Protein AF-A0AAU2PRS9-F1 (afdb_monomer)

Sequence (284 aa):
METCVAAHRDCLRNPTPGAMLSQGTPPASERPLNDVAPVSRRAKRKKAAHALVHEMLAQGHSRRVIARHLGWGLNTALRYANAARWQDTIRENRPRPSRLDPYKPYLERRFTEGCTSVTRLHSELVAEQAPVTYGVVRAHIATLRGAPSTAPPRSPTVRQVTGWLTRHPTALTEEGRVGLKDVLARCPELDMAAGQVREFGEMLSGHLGATLPVWISTVEASQLPGLAGFARHLLRDLDAVTAGLTLDWSSGSIEGAVNRIKKIKRQLYGRAGFELLRKMILLQ

pLDDT: mean 81.98, std 15.92, range [27.56, 95.56]

Solvent-accessible surface area (backbone atoms only — not comparable to full-atom values): 16874 Å² total; per-residue (Å²): 88,58,60,31,41,53,75,47,47,74,54,39,51,61,80,68,98,79,79,79,76,96,73,78,87,76,77,95,70,83,80,73,92,72,79,84,74,69,94,41,77,65,47,56,54,44,44,52,55,26,50,54,48,51,52,43,45,74,72,66,50,51,66,70,53,51,10,61,76,71,72,43,57,60,72,58,39,47,49,42,65,71,31,92,44,53,68,73,66,53,76,79,77,70,78,73,88,52,80,53,59,87,51,44,68,59,54,51,51,41,43,74,74,64,56,77,53,60,70,61,57,41,51,53,39,51,75,69,70,45,89,64,56,63,70,60,55,45,53,50,53,50,50,63,70,68,43,83,69,89,63,76,79,77,54,65,49,50,69,56,53,38,54,56,56,76,42,62,78,85,79,51,51,72,70,52,50,53,53,49,52,57,41,33,76,64,26,66,68,57,37,51,50,40,50,55,46,47,54,50,51,47,29,65,75,65,42,39,25,88,52,47,66,61,50,36,55,51,41,47,72,64,63,43,53,51,47,28,58,49,40,60,54,47,63,78,46,40,70,61,53,30,43,62,17,51,48,96,69,70,65,60,69,59,50,50,52,50,49,52,52,50,50,54,39,56,75,49,74,66,71,64,53,68,71,60,48,50,53,58,64,74,76,108

Secondary structure (DSSP, 8-state):
-HHHHHHTGGGGSPPPS--S----PPP--PPP--------HHHHHHHHHHHHHHHHHHTT--HHHHHHHTT--HHHHHHHHT-SSGGGG----PPPPPTTGGGHHHHHHHHHTT---HHHHHHHHHHTT----HHHHHHHHHHHHHSPPSSPPPPPPHHHHHHHHTS-GGGS-HHHHHHHHHHHHH-HHHHHHHHHHHHHHH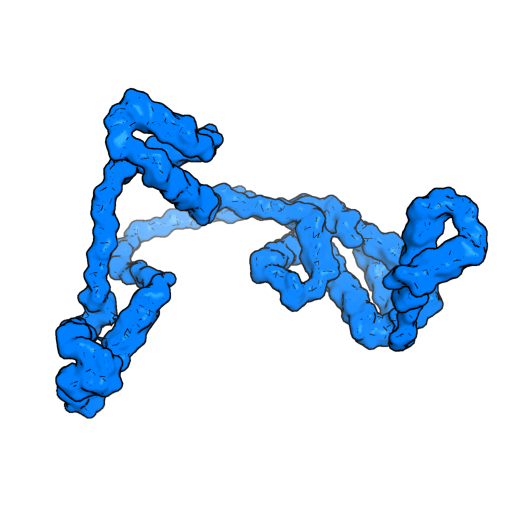HHHHT-GGGHHHHHHHHHHTT-TTHHHHHHHHGGGHHHHHHHTT-S--SHHHHHHHHHHHHHHHHTTT---HHHHHHHHHT-

Structure (mmCIF, N/CA/C/O backbone):
data_AF-A0AAU2PRS9-F1
#
_entry.id   AF-A0AAU2PRS9-F1
#
loop_
_atom_site.group_PDB
_atom_site.id
_atom_site.type_symbol
_atom_site.label_atom_id
_atom_site.label_alt_id
_atom_site.label_comp_id
_atom_site.label_asym_id
_atom_site.label_entity_id
_atom_site.label_seq_id
_atom_site.pdbx_PDB_ins_code
_atom_site.Cartn_x
_atom_site.Cartn_y
_atom_site.Cartn_z
_atom_site.occupancy
_atom_site.B_iso_or_equiv
_atom_site.auth_seq_id
_atom_site.auth_comp_id
_atom_site.auth_asym_id
_atom_site.auth_atom_id
_atom_site.pdbx_PDB_model_num
ATOM 1 N N . MET A 1 1 ? -2.762 4.963 11.690 1.00 86.38 1 MET A N 1
ATOM 2 C CA . MET A 1 1 ? -1.502 4.617 10.993 1.00 86.38 1 MET A CA 1
ATOM 3 C C . MET A 1 1 ? -0.874 5.784 10.257 1.00 86.38 1 MET A C 1
ATOM 5 O O . MET A 1 1 ? 0.261 6.100 10.571 1.00 86.38 1 MET A O 1
ATOM 9 N N . GLU A 1 2 ? -1.570 6.458 9.338 1.00 88.88 2 GLU A N 1
ATOM 10 C CA . GLU A 1 2 ? -0.963 7.551 8.555 1.00 88.88 2 GLU A CA 1
ATOM 11 C C . GLU A 1 2 ? -0.385 8.678 9.426 1.00 88.88 2 GLU A C 1
ATOM 13 O O . GLU A 1 2 ? 0.733 9.118 9.190 1.00 88.88 2 GLU A O 1
ATOM 18 N N . THR A 1 3 ? -1.082 9.065 10.499 1.00 87.88 3 THR A N 1
ATOM 19 C CA . THR A 1 3 ? -0.584 10.024 11.501 1.00 87.88 3 THR A CA 1
ATOM 20 C C . THR A 1 3 ? 0.713 9.569 12.176 1.00 87.88 3 THR A C 1
ATOM 22 O O . THR A 1 3 ? 1.603 10.386 12.379 1.00 87.88 3 THR A O 1
ATOM 25 N N . CYS A 1 4 ? 0.844 8.273 12.483 1.00 87.38 4 CYS A N 1
ATOM 26 C CA . CYS A 1 4 ? 2.060 7.703 13.067 1.00 87.38 4 CYS A CA 1
ATOM 27 C C . CYS A 1 4 ? 3.222 7.815 12.078 1.00 87.38 4 CYS A C 1
ATOM 29 O O . CYS A 1 4 ? 4.254 8.405 12.374 1.00 87.38 4 CYS A O 1
ATOM 31 N N . VAL A 1 5 ? 3.013 7.352 10.846 1.00 88.50 5 VAL A N 1
ATOM 32 C CA . VAL A 1 5 ? 4.032 7.405 9.790 1.00 88.50 5 VAL A CA 1
ATOM 33 C C . VAL A 1 5 ? 4.419 8.849 9.443 1.00 88.50 5 VAL A C 1
ATOM 35 O O . VAL A 1 5 ? 5.584 9.126 9.171 1.00 88.50 5 VAL A O 1
ATOM 38 N N . ALA A 1 6 ? 3.466 9.783 9.476 1.00 88.19 6 ALA A N 1
ATOM 39 C CA . ALA A 1 6 ? 3.728 11.203 9.265 1.00 88.19 6 ALA A CA 1
ATOM 40 C C . ALA A 1 6 ? 4.565 11.825 10.394 1.00 88.19 6 ALA A C 1
ATOM 42 O O . ALA A 1 6 ? 5.429 12.651 10.103 1.00 88.19 6 ALA A O 1
ATOM 43 N N . ALA A 1 7 ? 4.355 11.414 11.650 1.00 87.56 7 ALA A N 1
ATOM 44 C CA . ALA A 1 7 ? 5.173 11.851 12.783 1.00 87.56 7 ALA A CA 1
ATOM 45 C C . ALA A 1 7 ? 6.636 11.388 12.647 1.00 87.56 7 ALA A C 1
ATOM 47 O O . ALA A 1 7 ? 7.548 12.127 12.999 1.00 87.56 7 ALA A O 1
ATOM 48 N N . HIS A 1 8 ? 6.862 10.219 12.037 1.00 86.94 8 HIS A N 1
ATOM 49 C CA . HIS A 1 8 ? 8.194 9.663 11.766 1.00 86.94 8 HIS A CA 1
ATOM 50 C C . HIS A 1 8 ? 8.662 9.895 10.316 1.00 86.94 8 HIS A C 1
ATOM 52 O O . HIS A 1 8 ? 9.428 9.105 9.758 1.00 86.94 8 HIS A O 1
ATOM 58 N N . ARG A 1 9 ? 8.218 10.987 9.670 1.00 86.12 9 ARG A N 1
ATOM 59 C CA . ARG A 1 9 ? 8.540 11.282 8.258 1.00 86.12 9 ARG A CA 1
ATOM 60 C C . ARG A 1 9 ? 10.044 11.376 7.991 1.00 86.12 9 ARG A C 1
ATOM 62 O O . ARG A 1 9 ? 10.483 11.029 6.894 1.00 86.12 9 ARG A O 1
ATOM 69 N N . ASP A 1 10 ? 10.828 11.831 8.962 1.00 83.44 10 ASP A N 1
ATOM 70 C CA . ASP A 1 10 ? 12.277 11.961 8.802 1.00 83.44 10 ASP A CA 1
ATOM 71 C C . ASP A 1 10 ? 12.985 10.608 8.704 1.00 83.44 10 ASP A C 1
ATOM 73 O O . ASP A 1 10 ? 13.904 10.464 7.897 1.00 83.44 10 ASP A O 1
ATOM 77 N N . CYS A 1 11 ? 12.476 9.582 9.388 1.00 84.31 11 CYS A N 1
ATOM 78 C CA . CYS A 1 11 ? 12.976 8.210 9.302 1.00 84.31 11 CYS A CA 1
ATOM 79 C C . CYS A 1 11 ? 12.765 7.580 7.915 1.00 84.31 11 CYS A C 1
ATOM 81 O O . CYS A 1 11 ? 13.445 6.621 7.549 1.00 84.31 11 CYS A O 1
ATOM 83 N N . LEU A 1 12 ? 11.835 8.122 7.118 1.00 83.88 12 LEU A N 1
ATOM 84 C CA . LEU A 1 12 ? 11.557 7.634 5.767 1.00 83.88 12 LEU A CA 1
ATOM 85 C C . LEU A 1 12 ? 12.615 8.069 4.752 1.00 83.88 12 LEU A C 1
ATOM 87 O O . LEU A 1 12 ? 12.676 7.503 3.659 1.00 83.88 12 LEU A O 1
ATOM 91 N N . ARG A 1 13 ? 13.443 9.073 5.069 1.00 81.81 13 ARG A N 1
ATOM 92 C CA . ARG A 1 13 ? 14.487 9.535 4.149 1.00 81.81 13 ARG A CA 1
ATOM 93 C C . ARG A 1 13 ? 15.522 8.431 3.964 1.00 81.81 13 ARG A C 1
ATOM 95 O O . ARG A 1 13 ? 16.009 7.848 4.932 1.00 81.81 13 ARG A O 1
ATOM 102 N N . ASN A 1 14 ? 15.846 8.132 2.709 1.00 73.69 14 ASN A N 1
ATOM 103 C CA . ASN A 1 14 ? 16.952 7.235 2.410 1.00 73.69 14 ASN A CA 1
ATOM 104 C C . ASN A 1 14 ? 18.246 7.850 2.956 1.00 73.69 14 ASN A C 1
ATOM 106 O O . ASN A 1 14 ? 18.442 9.059 2.786 1.00 73.69 14 ASN A O 1
ATOM 110 N N . PRO A 1 15 ? 19.106 7.059 3.622 1.00 66.00 15 PRO A N 1
ATOM 111 C CA . PRO A 1 15 ? 20.384 7.566 4.086 1.00 66.00 15 PRO A CA 1
ATOM 112 C C . PRO A 1 15 ? 21.154 8.105 2.881 1.00 66.00 15 PRO A C 1
ATOM 114 O O . PRO A 1 15 ? 21.297 7.424 1.862 1.00 66.00 15 PRO A O 1
ATOM 117 N N . THR A 1 16 ? 21.603 9.356 2.976 1.00 55.56 16 THR A N 1
ATOM 118 C CA . THR A 1 16 ? 22.466 9.958 1.964 1.00 55.56 16 THR A CA 1
ATOM 119 C C . THR A 1 16 ? 23.711 9.076 1.834 1.00 55.56 16 THR A C 1
ATOM 121 O O . THR A 1 16 ? 24.332 8.781 2.859 1.00 55.56 16 THR A O 1
ATOM 124 N N . PRO A 1 17 ? 24.112 8.643 0.625 1.00 50.62 17 PRO A N 1
ATOM 125 C CA . PRO A 1 17 ? 25.393 7.975 0.427 1.00 50.62 17 PRO A CA 1
ATOM 126 C C . PRO A 1 17 ? 26.508 9.010 0.636 1.00 50.62 17 PRO A C 1
ATOM 128 O O . PRO A 1 17 ? 26.972 9.648 -0.300 1.00 50.62 17 PRO A O 1
ATOM 131 N N . GLY A 1 18 ? 26.851 9.271 1.895 1.00 45.66 18 GLY A N 1
ATOM 132 C CA . GLY A 1 18 ? 27.719 10.382 2.273 1.00 45.66 18 GLY A CA 1
ATOM 133 C C . GLY A 1 18 ? 27.936 10.495 3.777 1.00 45.66 18 GLY A C 1
ATOM 134 O O . GLY A 1 18 ? 27.977 11.600 4.294 1.00 45.66 18 GLY A O 1
ATOM 135 N N . ALA A 1 19 ? 28.012 9.371 4.490 1.00 35.28 19 ALA A N 1
ATOM 136 C CA . ALA A 1 19 ? 28.493 9.319 5.874 1.00 35.28 19 ALA A CA 1
ATOM 137 C C . ALA A 1 19 ? 28.875 7.880 6.268 1.00 35.28 19 ALA A C 1
ATOM 139 O O . ALA A 1 19 ? 28.498 7.386 7.323 1.00 35.28 19 ALA A O 1
ATOM 140 N N . MET A 1 20 ? 29.619 7.182 5.409 1.00 33.22 20 MET A N 1
ATOM 141 C CA . MET A 1 20 ? 30.479 6.088 5.860 1.00 33.22 20 MET A CA 1
ATOM 142 C C . MET A 1 20 ? 31.901 6.430 5.435 1.00 33.22 20 MET A C 1
ATOM 144 O O . MET A 1 20 ? 32.282 6.261 4.285 1.00 33.22 20 MET A O 1
ATOM 148 N N . LEU A 1 21 ? 32.602 7.043 6.387 1.00 34.50 21 LEU A N 1
ATOM 149 C CA . LEU A 1 21 ? 34.033 6.947 6.656 1.00 34.50 21 LEU A CA 1
ATOM 150 C C . LEU A 1 21 ? 34.953 6.765 5.441 1.00 34.50 21 LEU A C 1
ATOM 152 O O . LEU A 1 21 ? 35.143 5.677 4.906 1.00 34.50 21 LEU A O 1
ATOM 156 N N . SER A 1 22 ? 35.629 7.868 5.125 1.00 38.00 22 SER A N 1
ATOM 157 C CA . SER A 1 22 ? 36.928 7.891 4.470 1.00 38.00 22 SER A CA 1
ATOM 158 C C . SER A 1 22 ? 37.925 7.075 5.302 1.00 38.00 22 SER A C 1
ATOM 160 O O . SER A 1 22 ? 38.445 7.573 6.297 1.00 38.00 22 SER A O 1
ATOM 162 N N . GLN A 1 23 ? 38.163 5.817 4.929 1.00 33.16 23 GLN A N 1
ATOM 163 C CA . GLN A 1 23 ? 39.357 5.066 5.313 1.00 33.16 23 GLN A CA 1
ATOM 164 C C . GLN A 1 23 ? 39.764 4.116 4.183 1.00 33.16 23 GLN A C 1
ATOM 166 O O . GLN A 1 23 ? 39.012 3.227 3.798 1.00 33.16 23 GLN A O 1
ATOM 171 N N . GLY A 1 24 ? 40.998 4.301 3.710 1.00 28.28 24 GLY A N 1
ATOM 172 C CA . GLY A 1 24 ? 41.786 3.257 3.062 1.00 28.28 24 GLY A CA 1
ATOM 173 C C . GLY A 1 24 ? 41.632 3.143 1.551 1.00 28.28 24 GLY A C 1
ATOM 174 O O . GLY A 1 24 ? 40.826 2.367 1.050 1.00 28.28 24 GLY A O 1
ATOM 175 N N . THR A 1 25 ? 42.506 3.834 0.821 1.00 33.44 25 THR A N 1
ATOM 176 C CA . THR A 1 25 ? 42.948 3.425 -0.518 1.00 33.44 25 THR A CA 1
ATOM 177 C C . THR A 1 25 ? 43.361 1.945 -0.495 1.00 33.44 25 THR A C 1
ATOM 179 O O . THR A 1 25 ? 44.303 1.615 0.228 1.00 33.44 25 THR A O 1
ATOM 182 N N . PRO A 1 26 ? 42.742 1.042 -1.279 1.00 32.28 26 PRO A N 1
ATOM 183 C CA . PRO A 1 26 ? 43.330 -0.260 -1.550 1.00 32.28 26 PRO A CA 1
ATOM 184 C C . PRO A 1 26 ? 44.334 -0.126 -2.708 1.00 32.28 26 PRO A C 1
ATOM 186 O O . PRO A 1 26 ? 44.074 0.614 -3.663 1.00 32.28 26 PRO A O 1
ATOM 189 N N . PRO A 1 27 ? 45.482 -0.822 -2.661 1.00 28.08 27 PRO A N 1
ATOM 190 C CA . PRO A 1 27 ? 46.462 -0.773 -3.732 1.00 28.08 27 PRO A CA 1
ATOM 191 C C . PRO A 1 27 ? 45.920 -1.465 -4.986 1.00 28.08 27 PRO A C 1
ATOM 193 O O . PRO A 1 27 ? 45.150 -2.429 -4.919 1.00 28.08 27 PRO A O 1
ATOM 196 N N . ALA A 1 28 ? 46.362 -0.959 -6.138 1.00 36.09 28 ALA A N 1
ATOM 197 C CA . ALA A 1 28 ? 46.163 -1.564 -7.443 1.00 36.09 28 ALA A CA 1
ATOM 198 C C . ALA A 1 28 ? 46.561 -3.047 -7.398 1.00 36.09 28 ALA A C 1
ATOM 200 O O . ALA A 1 28 ? 47.734 -3.387 -7.290 1.00 36.09 28 ALA A O 1
ATOM 201 N N . SER A 1 29 ? 45.560 -3.919 -7.461 1.00 31.09 29 SER A N 1
ATOM 202 C CA . SER A 1 29 ? 45.727 -5.351 -7.666 1.00 31.09 29 SER A CA 1
ATOM 203 C C . SER A 1 29 ? 45.097 -5.698 -9.009 1.00 31.09 29 SER A C 1
ATOM 205 O O . SER A 1 29 ? 43.946 -5.365 -9.306 1.00 31.09 29 SER A O 1
ATOM 207 N N . GLU A 1 30 ? 45.935 -6.282 -9.853 1.00 29.25 30 GLU A N 1
ATOM 208 C CA . GLU A 1 30 ? 45.668 -6.727 -11.210 1.00 29.25 30 GLU A CA 1
ATOM 209 C C . GLU A 1 30 ? 44.369 -7.533 -11.274 1.00 29.25 30 GLU A C 1
ATOM 211 O O . GLU A 1 30 ? 44.170 -8.494 -10.534 1.00 29.25 30 GLU A O 1
ATOM 216 N N . ARG A 1 31 ? 43.464 -7.140 -12.176 1.00 27.56 31 ARG A N 1
ATOM 217 C CA . ARG A 1 31 ? 42.269 -7.925 -12.493 1.00 27.56 31 ARG A CA 1
ATOM 218 C C . ARG A 1 31 ? 42.711 -9.241 -13.143 1.00 27.56 31 ARG A C 1
ATOM 220 O O . ARG A 1 31 ? 43.217 -9.183 -14.265 1.00 27.56 31 ARG A O 1
ATOM 227 N N . PRO A 1 32 ? 42.433 -10.422 -12.563 1.00 27.64 32 PRO A N 1
ATOM 228 C CA . PRO A 1 32 ? 42.307 -11.608 -13.383 1.00 27.64 32 PRO A CA 1
ATOM 229 C C . PRO A 1 32 ? 41.046 -11.430 -14.230 1.00 27.64 32 PRO A C 1
ATOM 231 O O . PRO A 1 32 ? 40.006 -10.962 -13.755 1.00 27.64 32 PRO A O 1
ATOM 234 N N . LEU A 1 33 ? 41.162 -11.777 -15.504 1.00 33.47 33 LEU A N 1
ATOM 235 C CA . LEU A 1 33 ? 40.115 -11.749 -16.515 1.00 33.47 33 LEU A CA 1
ATOM 236 C C . LEU A 1 33 ? 38.996 -12.758 -16.156 1.00 33.47 33 LEU A C 1
ATOM 238 O O . LEU A 1 33 ? 38.888 -13.822 -16.757 1.00 33.47 33 LEU A O 1
ATOM 242 N N . ASN A 1 34 ? 38.183 -12.465 -15.140 1.00 31.69 34 ASN A N 1
ATOM 243 C CA . ASN A 1 34 ? 37.088 -13.333 -14.714 1.00 31.69 34 ASN A CA 1
ATOM 244 C C . ASN A 1 34 ? 35.805 -13.001 -15.489 1.00 31.69 34 ASN A C 1
ATOM 246 O O . ASN A 1 34 ? 35.111 -12.027 -15.206 1.00 31.69 34 ASN A O 1
ATOM 250 N N . ASP A 1 35 ? 35.549 -13.843 -16.493 1.00 37.72 35 ASP A N 1
ATOM 251 C CA . ASP A 1 35 ? 34.252 -14.327 -16.986 1.00 37.72 35 ASP A CA 1
ATOM 252 C C . ASP A 1 35 ? 33.011 -13.561 -16.469 1.00 37.72 35 ASP A C 1
ATOM 254 O O . ASP A 1 35 ? 32.336 -13.956 -15.514 1.00 37.72 35 ASP A O 1
ATOM 258 N N . VAL A 1 36 ? 32.637 -12.482 -17.163 1.00 36.97 36 VAL A N 1
ATOM 259 C CA . VAL A 1 36 ? 31.286 -11.915 -17.051 1.00 36.97 36 VAL A CA 1
ATOM 260 C C . VAL A 1 36 ? 30.335 -12.878 -17.760 1.00 36.97 36 VAL A C 1
ATOM 262 O O . VAL A 1 36 ? 30.102 -12.790 -18.965 1.00 36.97 36 VAL A O 1
ATOM 265 N N . ALA A 1 37 ? 29.797 -13.845 -17.016 1.00 40.81 37 ALA A N 1
ATOM 266 C CA . ALA A 1 37 ? 28.795 -14.766 -17.531 1.00 40.81 37 ALA A CA 1
ATOM 267 C C . ALA A 1 37 ? 27.528 -13.984 -17.943 1.00 40.81 37 ALA A C 1
ATOM 269 O O . ALA A 1 37 ? 26.885 -13.361 -17.093 1.00 40.81 37 ALA A O 1
ATOM 270 N N . PRO A 1 38 ? 27.090 -14.021 -19.215 1.00 45.00 38 PRO A N 1
ATOM 271 C CA . PRO A 1 38 ? 25.853 -13.361 -19.599 1.00 45.00 38 PRO A CA 1
ATOM 272 C C . PRO A 1 38 ? 24.671 -14.165 -19.043 1.00 45.00 38 PRO A C 1
ATOM 274 O O . PRO A 1 38 ? 24.387 -15.268 -19.516 1.00 45.00 38 PRO A O 1
ATOM 277 N N . VAL A 1 39 ? 23.940 -13.606 -18.072 1.00 50.47 39 VAL A N 1
ATOM 278 C CA . VAL A 1 39 ? 22.713 -14.173 -17.465 1.00 50.47 39 VAL A CA 1
ATOM 279 C C . VAL A 1 39 ? 21.532 -14.109 -18.450 1.00 50.47 39 VAL A C 1
ATOM 281 O O . VAL A 1 39 ? 20.461 -13.578 -18.183 1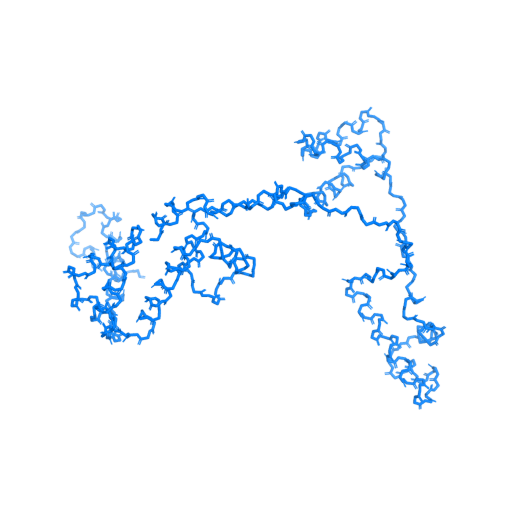.00 50.47 39 VAL A O 1
ATOM 284 N N . SER A 1 40 ? 21.715 -14.645 -19.652 1.00 65.06 40 SER A N 1
ATOM 285 C CA . SER A 1 40 ? 20.667 -14.754 -20.662 1.00 65.06 40 SER A CA 1
ATOM 286 C C . SER A 1 40 ? 20.087 -16.171 -20.650 1.00 65.06 40 SER A C 1
ATOM 288 O O . SER A 1 40 ? 20.814 -17.157 -20.509 1.00 65.06 40 SER A O 1
ATOM 290 N N . ARG A 1 41 ? 18.769 -16.320 -20.866 1.00 64.31 41 ARG A N 1
ATOM 291 C CA . ARG A 1 41 ? 18.120 -17.642 -21.063 1.00 64.31 41 ARG A CA 1
ATOM 292 C C . ARG A 1 41 ? 18.843 -18.485 -22.129 1.00 64.31 41 ARG A C 1
ATOM 294 O O . ARG A 1 41 ? 18.866 -19.710 -22.053 1.00 64.31 41 ARG A O 1
ATOM 301 N N . ARG A 1 42 ? 19.473 -17.820 -23.102 1.00 70.50 42 ARG A N 1
ATOM 302 C CA . ARG A 1 42 ? 20.293 -18.423 -24.156 1.00 70.50 42 ARG A CA 1
ATOM 303 C C . ARG A 1 42 ? 21.568 -19.078 -23.616 1.00 70.50 42 ARG A C 1
ATOM 305 O O . ARG A 1 42 ? 21.874 -20.189 -24.036 1.00 70.50 42 ARG A O 1
ATOM 312 N N . ALA A 1 43 ? 22.278 -18.431 -22.693 1.00 77.44 43 ALA A N 1
ATOM 313 C CA . ALA A 1 43 ? 23.470 -18.993 -22.059 1.00 77.44 43 ALA A CA 1
ATOM 314 C C . ALA A 1 43 ? 23.129 -20.255 -21.253 1.00 77.44 43 ALA A C 1
ATOM 316 O O . ALA A 1 43 ? 23.772 -21.285 -21.432 1.00 77.44 43 ALA A O 1
ATOM 317 N N . LYS A 1 44 ? 22.035 -20.219 -20.475 1.00 81.19 44 LYS A N 1
ATOM 318 C CA . LYS A 1 44 ? 21.539 -21.389 -19.724 1.00 81.19 44 LYS A CA 1
ATOM 319 C C . LYS A 1 44 ? 21.237 -22.580 -20.640 1.00 81.19 44 LYS A C 1
ATOM 321 O O . LYS A 1 44 ? 21.725 -23.678 -20.393 1.00 81.19 44 LYS A O 1
ATOM 326 N N . ARG A 1 45 ? 20.499 -22.354 -21.738 1.00 81.00 45 ARG A N 1
ATOM 327 C CA . ARG A 1 45 ? 20.195 -23.402 -22.733 1.00 81.00 45 ARG A CA 1
ATOM 328 C C . ARG A 1 45 ? 21.458 -23.988 -23.368 1.00 81.00 45 ARG A C 1
ATOM 330 O O . ARG A 1 45 ? 21.544 -25.196 -23.536 1.00 81.00 45 ARG A O 1
ATOM 337 N N . LYS A 1 46 ? 22.444 -23.150 -23.705 1.00 82.88 46 LYS A N 1
ATOM 338 C CA . LYS A 1 46 ? 23.708 -23.612 -24.301 1.00 82.88 46 LYS A CA 1
ATOM 339 C C . LYS A 1 46 ? 24.579 -24.394 -23.322 1.00 82.88 46 LYS A C 1
ATOM 341 O O . LYS A 1 46 ? 25.171 -25.382 -23.737 1.00 82.88 46 LYS A O 1
ATOM 346 N N . LYS A 1 47 ? 24.631 -23.979 -22.054 1.00 87.31 47 LYS A N 1
ATOM 347 C CA . LYS A 1 47 ? 25.329 -24.710 -20.991 1.00 87.31 47 LYS A CA 1
ATOM 348 C C . LYS A 1 47 ? 24.715 -26.096 -20.783 1.00 87.31 47 LYS A C 1
ATOM 350 O O . LYS A 1 47 ? 25.447 -27.074 -20.765 1.00 87.31 47 LYS A O 1
ATOM 355 N N . ALA A 1 48 ? 23.384 -26.184 -20.713 1.00 86.69 48 ALA A N 1
ATOM 356 C CA . ALA A 1 48 ? 22.680 -27.464 -20.608 1.00 86.69 48 ALA A CA 1
ATOM 357 C C . ALA A 1 48 ? 22.923 -28.362 -21.835 1.00 86.69 48 ALA A C 1
ATOM 359 O O . ALA A 1 48 ? 23.221 -29.540 -21.688 1.00 86.69 48 ALA A O 1
ATOM 360 N N . ALA A 1 49 ? 22.871 -27.794 -23.045 1.00 85.69 49 ALA A N 1
ATOM 361 C CA . ALA A 1 49 ? 23.145 -28.531 -24.278 1.00 85.69 49 ALA A CA 1
ATOM 362 C C . ALA A 1 49 ? 24.589 -29.058 -24.359 1.00 85.69 49 ALA A C 1
ATOM 364 O O . ALA A 1 49 ? 24.812 -30.167 -24.835 1.00 85.69 49 ALA A O 1
ATOM 365 N N . HIS A 1 50 ? 25.567 -28.275 -23.892 1.00 88.88 50 HIS A N 1
ATOM 366 C CA . HIS A 1 50 ? 26.967 -28.697 -23.806 1.00 88.88 50 HIS A CA 1
ATOM 367 C C . HIS A 1 50 ? 27.147 -29.826 -22.785 1.00 88.88 50 HIS A C 1
ATOM 369 O O . HIS A 1 50 ? 27.733 -30.846 -23.130 1.00 88.88 50 HIS A O 1
ATOM 375 N N . ALA A 1 51 ? 26.560 -29.692 -21.591 1.00 89.88 51 ALA A N 1
ATOM 376 C CA . ALA A 1 51 ? 26.621 -30.716 -20.549 1.00 89.88 51 ALA A CA 1
ATOM 377 C C . ALA A 1 51 ? 26.060 -32.068 -21.025 1.00 89.88 51 ALA A C 1
ATOM 379 O O . ALA A 1 51 ? 26.742 -33.077 -20.892 1.00 89.88 51 ALA A O 1
ATOM 380 N N . LEU A 1 52 ? 24.885 -32.073 -21.668 1.00 89.50 52 LEU A N 1
ATOM 381 C CA . LEU A 1 52 ? 24.259 -33.297 -22.189 1.00 89.50 52 LEU A CA 1
ATOM 382 C C . LEU A 1 52 ? 25.123 -34.008 -23.240 1.00 89.50 52 LEU A C 1
ATOM 384 O O . LEU A 1 52 ? 25.233 -35.229 -23.237 1.00 89.50 52 LEU A O 1
ATOM 388 N N . VAL A 1 53 ? 25.763 -33.259 -24.144 1.00 89.75 53 VAL A N 1
ATOM 389 C CA . VAL A 1 53 ? 26.648 -33.861 -25.155 1.00 89.75 53 VAL A CA 1
ATOM 390 C C . VAL A 1 53 ? 27.890 -34.467 -24.510 1.00 89.75 53 VAL A C 1
ATOM 392 O O . VAL A 1 53 ? 28.285 -35.564 -24.894 1.00 89.75 53 VAL A O 1
ATOM 395 N N . HIS A 1 54 ? 28.498 -33.783 -23.539 1.00 90.12 54 HIS A N 1
ATOM 396 C CA . HIS A 1 54 ? 29.689 -34.284 -22.843 1.00 90.12 54 HIS A CA 1
ATOM 397 C C . HIS A 1 54 ? 29.384 -35.477 -21.935 1.00 90.12 54 HIS A C 1
ATOM 399 O O . HIS A 1 54 ? 30.183 -36.406 -21.883 1.00 90.12 54 HIS A O 1
ATOM 405 N N . GLU A 1 55 ? 28.211 -35.513 -21.307 1.00 91.94 55 GLU A N 1
ATOM 406 C CA . GLU A 1 55 ? 27.730 -36.673 -20.552 1.00 91.94 55 GLU A CA 1
ATOM 407 C C . GLU A 1 55 ? 27.575 -37.905 -21.455 1.00 91.94 55 GLU A C 1
ATOM 409 O O . GLU A 1 55 ? 28.122 -38.968 -21.162 1.00 91.94 55 GLU A O 1
ATOM 414 N N . MET A 1 56 ? 26.928 -37.756 -22.615 1.00 89.38 56 MET A N 1
ATOM 415 C CA . MET A 1 56 ? 26.788 -38.861 -23.568 1.00 89.38 56 MET A CA 1
ATOM 416 C C . MET A 1 56 ? 28.124 -39.291 -24.198 1.00 89.38 56 MET A C 1
ATOM 418 O O . MET A 1 56 ? 28.300 -40.463 -24.532 1.00 89.38 56 MET A O 1
ATOM 422 N N . LEU A 1 57 ? 29.076 -38.366 -24.371 1.00 89.75 57 LEU A N 1
ATOM 423 C CA . LEU A 1 57 ? 30.437 -38.701 -24.808 1.00 89.75 57 LEU A CA 1
ATOM 424 C C . LEU A 1 57 ? 31.201 -39.478 -23.730 1.00 89.75 57 LEU A C 1
ATOM 426 O O . LEU A 1 57 ? 31.897 -40.432 -24.070 1.00 89.75 57 LEU A O 1
ATOM 430 N N . ALA A 1 58 ? 31.047 -39.112 -22.453 1.00 89.50 58 ALA A N 1
ATOM 431 C CA . ALA A 1 58 ? 31.635 -39.838 -21.325 1.00 89.50 58 ALA A CA 1
ATOM 432 C C . ALA A 1 58 ? 31.058 -41.258 -21.195 1.00 89.50 58 ALA A C 1
ATOM 434 O O . ALA A 1 58 ? 31.781 -42.189 -20.854 1.00 89.50 58 ALA A O 1
ATOM 435 N N . GLN A 1 59 ? 29.787 -41.442 -21.559 1.00 90.06 59 GLN A N 1
ATOM 436 C CA . GLN A 1 59 ? 29.127 -42.749 -21.680 1.00 90.06 59 GLN A CA 1
ATOM 437 C C . GLN A 1 59 ? 29.564 -43.549 -22.929 1.00 90.06 59 GLN A C 1
ATOM 439 O O . GLN A 1 59 ? 29.066 -44.646 -23.170 1.00 90.06 59 GLN A O 1
ATOM 444 N N . GLY A 1 60 ? 30.483 -43.022 -23.749 1.00 89.94 60 GLY A N 1
ATOM 445 C CA . GLY A 1 60 ? 31.046 -43.716 -24.913 1.00 89.94 60 GLY A CA 1
ATOM 446 C C . GLY A 1 60 ? 30.187 -43.661 -26.181 1.00 89.94 60 GLY A C 1
ATOM 447 O O . GLY A 1 60 ? 30.498 -44.330 -27.170 1.00 89.94 60 GLY A O 1
ATOM 448 N N . HIS A 1 61 ? 29.114 -42.864 -26.212 1.00 90.00 61 HIS A N 1
ATOM 449 C CA . HIS A 1 61 ? 28.275 -42.762 -27.404 1.00 90.00 61 HIS A CA 1
ATOM 450 C C . HIS A 1 61 ? 28.986 -42.034 -28.551 1.00 90.00 61 HIS A C 1
ATOM 452 O O . HIS A 1 61 ? 29.588 -40.971 -28.394 1.00 90.00 61 HIS A O 1
ATOM 458 N N . SER A 1 62 ? 28.852 -42.570 -29.768 1.00 90.44 62 SER A N 1
ATOM 459 C CA . SER A 1 62 ? 29.377 -41.895 -30.956 1.00 90.44 62 SER A CA 1
ATOM 460 C C . SER A 1 62 ? 28.604 -40.605 -31.256 1.00 90.44 62 SER A C 1
ATOM 462 O O . SER A 1 62 ? 27.391 -40.511 -31.070 1.00 90.44 62 SER A O 1
ATOM 464 N N . ARG A 1 63 ? 29.286 -39.613 -31.835 1.00 89.12 63 ARG A N 1
ATOM 465 C CA . ARG A 1 63 ? 28.711 -38.299 -32.194 1.00 89.12 63 ARG A CA 1
ATOM 466 C C . ARG A 1 63 ? 27.449 -38.395 -33.074 1.00 89.12 63 ARG A C 1
ATOM 468 O O . ARG A 1 63 ? 26.555 -37.562 -32.963 1.00 89.12 63 ARG A O 1
ATOM 475 N N . ARG A 1 64 ? 27.342 -39.434 -33.918 1.00 90.06 64 ARG A N 1
ATOM 476 C CA . ARG A 1 64 ? 26.146 -39.723 -34.740 1.00 90.06 64 ARG A CA 1
ATOM 477 C C . ARG A 1 64 ? 24.976 -40.281 -33.926 1.00 90.06 64 ARG A C 1
ATOM 479 O O . ARG A 1 64 ? 23.825 -40.062 -34.296 1.00 90.06 64 ARG A O 1
ATOM 486 N N . VAL A 1 65 ? 25.255 -41.033 -32.862 1.00 90.75 65 VAL A N 1
ATOM 487 C CA . VAL A 1 65 ? 24.236 -41.535 -31.926 1.00 90.75 65 VAL A CA 1
ATOM 488 C C . VAL A 1 65 ? 23.715 -40.384 -31.075 1.00 90.75 65 VAL A C 1
ATOM 490 O O . VAL A 1 65 ? 22.506 -40.215 -30.994 1.00 90.75 65 VAL A O 1
ATOM 493 N N . ILE A 1 66 ? 24.604 -39.527 -30.568 1.00 89.31 66 ILE A N 1
ATOM 494 C CA . ILE A 1 66 ? 24.240 -38.318 -29.810 1.00 89.31 66 ILE A CA 1
ATOM 495 C C . ILE A 1 66 ? 23.315 -37.410 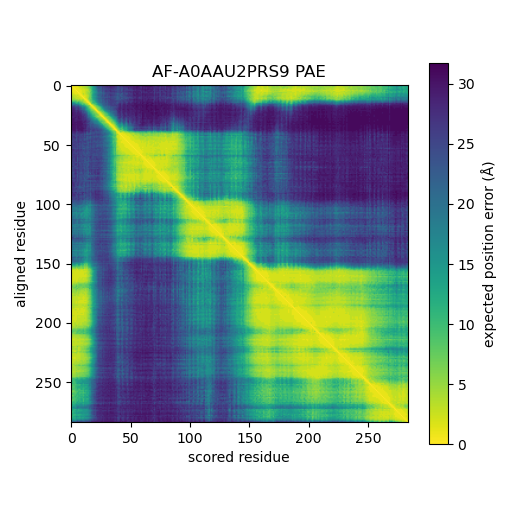-30.635 1.00 89.31 66 ILE A C 1
ATOM 497 O O . ILE A 1 66 ? 22.269 -36.987 -30.154 1.00 89.31 66 ILE A O 1
ATOM 501 N N . ALA A 1 67 ? 23.654 -37.163 -31.907 1.00 91.00 67 ALA A N 1
ATOM 502 C CA . ALA A 1 67 ? 22.820 -36.368 -32.811 1.00 91.00 67 ALA A CA 1
ATOM 503 C C . ALA A 1 67 ? 21.403 -36.951 -32.980 1.00 91.00 67 ALA A C 1
ATOM 505 O O . ALA A 1 67 ? 20.424 -36.216 -32.889 1.00 91.00 67 ALA A O 1
ATOM 506 N N . ARG A 1 68 ? 21.284 -38.272 -33.172 1.00 90.62 68 ARG A N 1
ATOM 507 C CA . ARG A 1 68 ? 19.983 -38.950 -33.303 1.00 90.62 68 ARG A CA 1
ATOM 508 C C . ARG A 1 68 ? 19.195 -38.965 -31.995 1.00 90.62 68 ARG A C 1
ATOM 510 O O . ARG A 1 68 ? 18.001 -38.707 -32.022 1.00 90.62 68 ARG A O 1
ATOM 517 N N . HIS A 1 69 ? 19.862 -39.227 -30.874 1.00 88.75 69 HIS A N 1
ATOM 518 C CA . HIS A 1 69 ? 19.234 -39.324 -29.558 1.00 88.75 69 HIS A CA 1
ATOM 519 C C . HIS A 1 69 ? 18.686 -37.973 -29.076 1.00 88.75 69 HIS A C 1
ATOM 521 O O . HIS A 1 69 ? 17.600 -37.914 -28.513 1.00 88.75 69 HIS A O 1
ATOM 527 N N . LEU A 1 70 ? 19.397 -36.878 -29.364 1.00 88.12 70 LEU A N 1
ATOM 528 C CA . LEU A 1 70 ? 18.971 -35.519 -29.013 1.00 88.12 70 LEU A CA 1
ATOM 529 C C . LEU A 1 70 ? 18.089 -34.855 -30.090 1.00 88.12 70 LEU A C 1
ATOM 531 O O . LEU A 1 70 ? 17.627 -33.731 -29.891 1.00 88.12 70 LEU A O 1
ATOM 535 N N . GLY A 1 71 ? 17.874 -35.507 -31.240 1.00 88.12 71 GLY A N 1
ATOM 536 C CA . GLY A 1 71 ? 17.139 -34.937 -32.377 1.00 88.12 71 GLY A CA 1
ATOM 537 C C . GLY A 1 71 ? 17.834 -33.729 -33.021 1.00 88.12 71 GLY A C 1
ATOM 538 O O . GLY A 1 71 ? 17.176 -32.833 -33.548 1.00 88.12 71 GLY A O 1
ATOM 539 N N . TRP A 1 72 ? 19.166 -33.648 -32.939 1.00 90.25 72 TRP A N 1
ATOM 540 C CA . TRP A 1 72 ? 19.955 -32.517 -33.439 1.00 90.25 72 TRP A CA 1
ATOM 541 C C . TRP A 1 72 ? 20.637 -32.841 -34.768 1.00 90.25 72 TRP A C 1
ATOM 543 O O . TRP A 1 72 ? 21.066 -33.964 -35.019 1.00 90.25 72 TRP A O 1
ATOM 553 N N . GLY A 1 73 ? 20.841 -31.821 -35.607 1.00 90.62 73 GLY A N 1
ATOM 554 C CA . GLY A 1 73 ? 21.692 -31.959 -36.791 1.00 90.62 73 GLY A CA 1
ATOM 555 C C . GLY A 1 73 ? 23.142 -32.293 -36.410 1.00 90.62 73 GLY A C 1
ATOM 556 O O . GLY A 1 73 ? 23.675 -31.736 -35.445 1.00 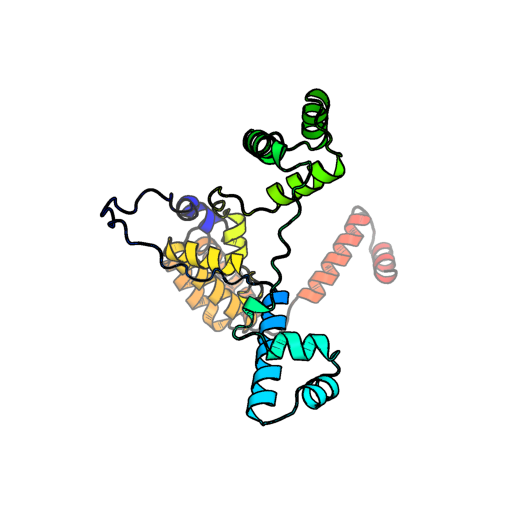90.62 73 GLY A O 1
ATOM 557 N N . LEU A 1 74 ? 23.806 -33.152 -37.195 1.00 87.69 74 LEU A N 1
ATOM 558 C CA . LEU A 1 74 ? 25.160 -33.660 -36.916 1.00 87.69 74 LEU A CA 1
ATOM 559 C C . LEU A 1 74 ? 26.179 -32.541 -36.634 1.00 87.69 74 LEU A C 1
ATOM 561 O O . LEU A 1 74 ? 26.956 -32.637 -35.691 1.00 87.69 74 LEU A O 1
ATOM 565 N N . ASN A 1 75 ? 26.118 -31.438 -37.383 1.00 89.38 75 ASN A N 1
ATOM 566 C CA . ASN A 1 75 ? 27.002 -30.281 -37.198 1.00 89.38 75 ASN A CA 1
ATOM 567 C C . ASN A 1 75 ? 26.799 -29.572 -35.849 1.00 89.38 75 ASN A C 1
ATOM 569 O O . ASN A 1 75 ? 27.736 -28.992 -35.304 1.00 89.38 75 ASN A O 1
ATOM 573 N N . THR A 1 76 ? 25.594 -29.631 -35.280 1.00 85.25 76 THR A N 1
ATOM 574 C CA . THR A 1 76 ? 25.306 -29.063 -33.957 1.00 85.25 76 THR A CA 1
ATOM 575 C C . THR A 1 76 ? 25.896 -29.941 -32.862 1.00 85.25 76 THR A C 1
ATOM 577 O O . THR A 1 76 ? 26.576 -29.414 -31.983 1.00 85.25 76 THR A O 1
ATOM 580 N N . ALA A 1 77 ? 25.711 -31.262 -32.949 1.00 87.00 77 ALA A N 1
ATOM 581 C CA . ALA A 1 77 ? 26.335 -32.213 -32.029 1.00 87.00 77 ALA A CA 1
ATOM 582 C C . ALA A 1 77 ? 27.870 -32.126 -32.092 1.00 87.00 77 ALA A C 1
ATOM 584 O O . ALA A 1 77 ? 28.515 -32.030 -31.053 1.00 87.00 77 ALA A O 1
ATOM 585 N N . LEU A 1 78 ? 28.449 -32.044 -33.297 1.00 88.00 78 LEU A N 1
ATOM 586 C CA . LEU A 1 78 ? 29.889 -31.836 -33.494 1.00 88.00 78 LEU A CA 1
ATOM 587 C C . LEU A 1 78 ? 30.379 -30.520 -32.881 1.00 88.00 78 LEU A C 1
ATOM 589 O O . LEU A 1 78 ? 31.408 -30.507 -32.213 1.00 88.00 78 LEU A O 1
ATOM 593 N N . ARG A 1 79 ? 29.635 -29.421 -33.050 1.00 86.44 79 ARG A N 1
ATOM 594 C CA . ARG A 1 79 ? 29.993 -28.120 -32.465 1.00 86.44 79 ARG A CA 1
ATOM 595 C C . ARG A 1 79 ? 30.061 -28.164 -30.938 1.00 86.44 79 ARG A C 1
ATOM 597 O O . ARG A 1 79 ? 30.953 -27.551 -30.368 1.00 86.44 79 ARG A O 1
ATOM 604 N N . TYR A 1 80 ? 29.120 -28.845 -30.283 1.00 88.50 80 TYR A N 1
ATOM 605 C CA . TYR A 1 80 ? 29.135 -28.996 -28.824 1.00 88.50 80 TYR A CA 1
ATOM 606 C C . TYR A 1 80 ? 30.196 -29.999 -28.353 1.00 88.50 80 TYR A C 1
ATOM 608 O O . TYR A 1 80 ? 30.862 -29.737 -27.358 1.00 88.50 80 TYR A O 1
ATOM 616 N N . ALA A 1 81 ? 30.398 -31.092 -29.095 1.00 86.62 81 ALA A N 1
ATOM 617 C CA . ALA A 1 81 ? 31.395 -32.118 -28.790 1.00 86.62 81 ALA A CA 1
ATOM 618 C C . ALA A 1 81 ? 32.841 -31.611 -28.911 1.00 86.62 81 ALA A C 1
ATOM 620 O O . ALA A 1 81 ? 33.701 -32.024 -28.142 1.00 86.62 81 ALA A O 1
ATOM 621 N N . ASN A 1 82 ? 33.113 -30.725 -29.873 1.00 87.19 82 ASN A N 1
ATOM 622 C CA . ASN A 1 82 ? 34.452 -30.177 -30.109 1.00 87.19 82 ASN A CA 1
ATOM 623 C C . ASN A 1 82 ? 34.766 -28.951 -29.235 1.00 87.19 82 ASN A C 1
ATOM 625 O O . ASN A 1 82 ? 35.903 -28.491 -29.217 1.00 87.19 82 ASN A O 1
ATOM 629 N N . ALA A 1 83 ? 33.772 -28.395 -28.541 1.00 86.06 83 ALA A N 1
ATOM 630 C CA . ALA A 1 83 ? 33.964 -27.259 -27.653 1.00 86.06 83 ALA A CA 1
ATOM 631 C C . ALA A 1 83 ? 34.395 -27.742 -26.261 1.00 86.06 83 ALA A C 1
ATOM 633 O O . ALA A 1 83 ? 33.633 -28.442 -25.586 1.00 86.06 83 ALA A O 1
ATOM 634 N N . ALA A 1 84 ? 35.592 -27.340 -25.822 1.00 79.56 84 ALA A N 1
ATOM 635 C CA . ALA A 1 84 ? 36.109 -27.660 -24.492 1.00 79.56 84 ALA A CA 1
ATOM 636 C C . ALA A 1 84 ? 35.271 -26.988 -23.396 1.00 79.56 84 ALA A C 1
ATOM 638 O O . ALA A 1 84 ? 34.958 -27.603 -22.376 1.00 79.56 84 ALA A O 1
ATOM 639 N N . ARG A 1 85 ? 34.834 -25.747 -23.632 1.00 81.69 85 ARG A N 1
ATOM 640 C CA . ARG A 1 85 ? 33.911 -25.032 -22.753 1.00 81.69 85 ARG A CA 1
ATOM 641 C C . ARG A 1 85 ? 32.638 -24.659 -23.498 1.00 81.69 85 ARG A C 1
ATOM 643 O O . ARG A 1 85 ? 32.637 -24.380 -24.695 1.00 81.69 85 ARG A O 1
ATOM 650 N N . TRP A 1 86 ? 31.521 -24.587 -22.776 1.00 79.69 86 TRP A N 1
ATOM 651 C CA . TRP A 1 86 ? 30.254 -24.148 -23.368 1.00 79.69 86 TRP A CA 1
ATOM 652 C C . TRP A 1 86 ? 30.340 -22.704 -23.899 1.00 79.69 86 TRP A C 1
ATOM 654 O O . TRP A 1 86 ? 29.628 -22.382 -24.856 1.00 79.69 86 TRP A O 1
ATOM 664 N N . GLN A 1 87 ? 31.218 -21.858 -23.332 1.00 78.19 87 GLN A N 1
ATOM 665 C CA . GLN A 1 87 ? 31.498 -20.506 -23.832 1.00 78.19 87 GLN A CA 1
ATOM 666 C C . GLN A 1 87 ? 32.000 -20.513 -25.284 1.00 78.19 87 GLN A C 1
ATOM 668 O O . GLN A 1 87 ? 31.561 -19.679 -26.071 1.00 78.19 87 GLN A O 1
ATOM 673 N N . ASP A 1 88 ? 32.790 -21.508 -25.692 1.00 77.38 88 ASP A N 1
ATOM 674 C CA . ASP A 1 88 ? 33.365 -21.591 -27.047 1.00 77.38 88 ASP A CA 1
ATOM 675 C C . ASP A 1 88 ? 32.288 -21.863 -28.117 1.00 77.38 88 ASP A C 1
ATOM 677 O O . ASP A 1 88 ? 32.455 -21.600 -29.308 1.00 77.38 88 ASP A O 1
ATOM 681 N N . THR A 1 89 ? 31.111 -22.340 -27.695 1.00 76.00 89 THR A N 1
ATOM 682 C CA . THR A 1 89 ? 29.933 -22.501 -28.568 1.00 76.00 89 THR A CA 1
ATOM 683 C C . THR A 1 89 ? 29.175 -21.186 -28.790 1.00 76.00 89 THR A C 1
ATOM 685 O O . THR A 1 89 ? 28.187 -21.120 -29.548 1.00 76.00 89 THR A O 1
ATOM 688 N N . ILE A 1 90 ? 29.574 -20.116 -28.103 1.00 71.38 90 ILE A N 1
ATOM 689 C CA . ILE A 1 90 ? 29.038 -18.773 -28.265 1.00 71.38 90 ILE A CA 1
ATOM 690 C C . ILE A 1 90 ? 29.858 -18.069 -29.338 1.00 71.38 90 ILE A C 1
ATOM 692 O O . ILE A 1 90 ? 30.903 -17.498 -29.081 1.00 71.38 90 ILE A O 1
ATOM 696 N N . ARG A 1 91 ? 29.321 -18.023 -30.560 1.00 63.34 91 ARG A N 1
ATOM 697 C CA . ARG A 1 91 ? 29.682 -16.926 -31.457 1.00 63.34 91 ARG A CA 1
ATOM 698 C C . ARG A 1 91 ? 29.169 -15.642 -30.820 1.00 63.34 91 ARG A C 1
ATOM 700 O O . ARG A 1 91 ? 27.949 -15.479 -30.697 1.00 63.34 91 ARG A O 1
ATOM 707 N N . GLU A 1 92 ? 30.080 -14.779 -30.384 1.00 57.31 92 GLU A N 1
ATOM 708 C CA . GLU A 1 92 ? 29.764 -13.394 -30.062 1.00 57.31 92 GLU A CA 1
ATOM 709 C C . GLU A 1 92 ? 29.080 -12.795 -31.285 1.00 57.31 92 GLU A C 1
ATOM 711 O O . GLU A 1 92 ? 29.696 -12.569 -32.326 1.00 57.31 92 GLU A O 1
ATOM 716 N N . ASN A 1 93 ? 27.773 -12.578 -31.190 1.00 54.72 93 ASN A N 1
ATOM 717 C CA . ASN A 1 93 ? 27.070 -11.802 -32.191 1.00 54.72 93 ASN A CA 1
ATOM 718 C C . ASN A 1 93 ? 27.393 -10.345 -31.864 1.00 54.72 93 ASN A C 1
ATOM 720 O O . ASN A 1 93 ? 26.590 -9.675 -31.214 1.00 54.72 93 ASN A O 1
ATOM 724 N N . ARG A 1 94 ? 28.616 -9.904 -32.192 1.00 57.12 94 ARG A N 1
ATOM 725 C CA . ARG A 1 94 ? 29.020 -8.515 -31.975 1.00 57.12 94 ARG A CA 1
ATOM 726 C C . ARG A 1 94 ? 27.991 -7.651 -32.699 1.00 57.12 94 ARG A C 1
ATOM 728 O O . ARG A 1 94 ? 27.791 -7.860 -33.901 1.00 57.12 94 ARG A O 1
ATOM 735 N N . PRO A 1 95 ? 27.259 -6.781 -31.983 1.00 59.44 95 PRO A N 1
ATOM 736 C CA . PRO A 1 95 ? 26.268 -5.940 -32.624 1.00 59.44 95 PRO A CA 1
ATOM 737 C C . PRO A 1 95 ? 26.977 -5.160 -33.726 1.00 59.44 95 PRO A C 1
ATOM 739 O O . PRO A 1 95 ? 28.022 -4.555 -33.494 1.00 59.44 95 PRO A O 1
ATOM 742 N N . ARG A 1 96 ? 26.454 -5.260 -34.952 1.00 64.19 96 ARG A N 1
ATOM 743 C CA . ARG A 1 96 ? 26.978 -4.475 -36.068 1.00 64.19 96 ARG A CA 1
ATOM 744 C C . ARG A 1 96 ? 26.843 -2.998 -35.696 1.00 64.19 96 ARG A C 1
ATOM 746 O O . ARG A 1 96 ? 25.791 -2.647 -35.152 1.00 64.19 96 ARG A O 1
ATOM 753 N N . PRO A 1 97 ? 27.855 -2.164 -35.983 1.00 69.19 97 PRO A N 1
ATOM 754 C CA . PRO A 1 97 ? 27.777 -0.745 -35.686 1.00 69.19 97 PRO A CA 1
ATOM 755 C C . PRO A 1 97 ? 26.525 -0.163 -36.346 1.00 69.19 97 PRO A C 1
ATOM 757 O O . PRO A 1 97 ? 26.317 -0.291 -37.556 1.00 69.19 97 PRO A O 1
ATOM 760 N N . SER A 1 98 ? 25.645 0.398 -35.525 1.00 75.50 98 SER A N 1
ATOM 761 C CA . SER A 1 98 ? 24.449 1.094 -35.979 1.00 75.50 98 SER A CA 1
ATOM 762 C C . SER A 1 98 ? 24.843 2.485 -36.456 1.00 75.50 98 SER A C 1
ATOM 764 O O . SER A 1 98 ? 25.710 3.127 -35.869 1.00 75.50 98 SER A O 1
ATOM 766 N N . ARG A 1 99 ? 24.134 3.017 -37.458 1.00 80.06 99 ARG A N 1
ATOM 767 C CA . ARG A 1 99 ? 24.266 4.427 -37.873 1.00 80.06 99 ARG A CA 1
ATOM 768 C C . ARG A 1 99 ? 24.004 5.424 -36.738 1.00 80.06 99 ARG A C 1
ATOM 770 O O . ARG A 1 99 ? 24.393 6.577 -36.844 1.00 80.06 99 ARG A O 1
ATOM 777 N N . LEU A 1 100 ? 23.350 4.978 -35.664 1.00 83.69 100 LEU A N 1
ATOM 778 C CA . LEU A 1 100 ? 23.124 5.761 -34.453 1.00 83.69 100 LEU A CA 1
ATOM 779 C C . LEU A 1 100 ? 24.354 5.833 -33.537 1.00 83.69 100 LEU A C 1
ATOM 781 O O . LEU A 1 100 ? 24.441 6.761 -32.744 1.00 83.69 100 LEU A O 1
ATOM 785 N N . ASP A 1 101 ? 25.277 4.870 -33.600 1.00 83.19 101 ASP A N 1
ATOM 786 C CA . ASP A 1 101 ? 26.349 4.724 -32.605 1.00 83.19 101 ASP A CA 1
ATOM 787 C C . ASP A 1 101 ? 27.210 5.987 -32.421 1.00 83.19 101 ASP A C 1
ATOM 789 O O . ASP A 1 101 ? 27.447 6.342 -31.266 1.00 83.19 101 ASP A O 1
ATOM 793 N N . PRO A 1 102 ? 27.582 6.734 -33.483 1.00 87.56 102 PRO A N 1
ATOM 794 C CA . PRO A 1 102 ? 28.294 8.008 -33.335 1.00 87.56 102 PRO A CA 1
ATOM 795 C C . PRO A 1 102 ? 27.498 9.097 -32.594 1.00 87.56 102 PRO A C 1
ATOM 797 O O . PRO A 1 102 ? 28.086 9.974 -31.971 1.00 87.56 102 PRO A O 1
ATOM 800 N N . TYR A 1 103 ? 26.164 9.034 -32.632 1.00 86.44 103 TYR A N 1
ATOM 801 C CA . TYR A 1 103 ? 25.256 10.049 -32.085 1.00 86.44 103 TYR A CA 1
ATOM 802 C 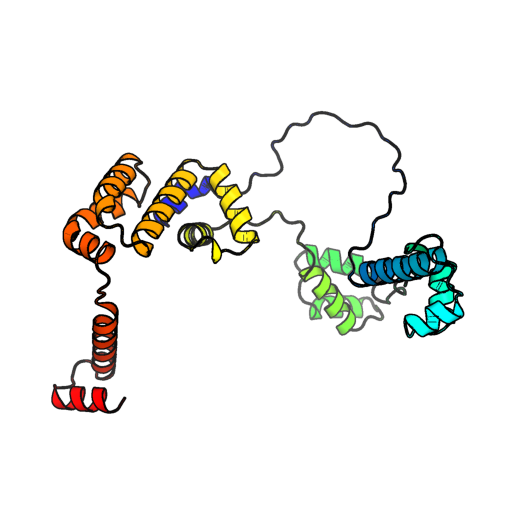C . TYR A 1 103 ? 24.681 9.675 -30.708 1.00 86.44 103 TYR A C 1
ATOM 804 O O . TYR A 1 103 ? 23.978 10.479 -30.094 1.00 86.44 103 TYR A O 1
ATOM 812 N N . LYS A 1 104 ? 24.978 8.475 -30.187 1.00 86.62 104 LYS A N 1
ATOM 813 C CA . LYS A 1 104 ? 24.545 8.052 -28.843 1.00 86.62 104 LYS A CA 1
ATOM 814 C C . LYS A 1 104 ? 25.030 8.990 -27.729 1.00 86.62 104 LYS A C 1
ATOM 816 O O . LYS A 1 104 ? 24.182 9.402 -26.942 1.00 86.62 104 LYS A O 1
ATOM 821 N N . PRO A 1 105 ? 26.311 9.421 -27.686 1.00 87.69 105 PRO A N 1
ATOM 822 C CA . PRO A 1 105 ? 26.777 10.319 -26.625 1.00 87.69 105 PRO A CA 1
ATOM 823 C C . PRO A 1 105 ? 26.037 11.664 -26.620 1.00 87.69 105 PRO A C 1
ATOM 825 O O . PRO A 1 105 ? 25.742 12.218 -25.563 1.00 87.69 105 PRO A O 1
ATOM 828 N N . TYR A 1 106 ? 25.683 12.174 -27.806 1.00 87.62 106 TYR A N 1
ATOM 829 C CA . TYR A 1 106 ? 24.877 13.385 -27.940 1.00 87.62 106 TYR A CA 1
ATOM 830 C C . TYR A 1 106 ? 23.474 13.189 -27.352 1.00 87.62 106 TYR A C 1
ATOM 832 O O . TYR A 1 106 ? 23.020 14.004 -26.548 1.00 87.62 106 TYR A O 1
ATOM 840 N N . LEU A 1 107 ? 22.803 12.090 -27.712 1.00 87.31 107 LEU A N 1
ATOM 841 C CA . LEU A 1 107 ? 21.462 11.774 -27.220 1.00 87.31 107 LEU A CA 1
ATOM 842 C C . LEU A 1 107 ? 21.435 11.543 -25.706 1.00 87.31 107 LEU A C 1
ATOM 844 O O . LEU A 1 107 ? 20.511 12.012 -25.046 1.00 87.31 107 LEU A O 1
ATOM 848 N N . GLU A 1 108 ? 22.445 10.873 -25.152 1.00 88.06 108 GLU A N 1
ATOM 849 C CA . GLU A 1 108 ? 22.595 10.664 -23.708 1.00 88.06 108 GLU A CA 1
ATOM 850 C C . GLU A 1 108 ? 22.768 11.995 -22.969 1.00 88.06 108 GLU A C 1
ATOM 852 O O . GLU A 1 108 ? 22.037 12.259 -22.014 1.00 88.06 108 GLU A O 1
ATOM 857 N N . ARG A 1 109 ? 23.640 12.886 -23.462 1.00 86.75 109 ARG A N 1
ATOM 858 C CA . ARG A 1 109 ? 23.824 14.227 -22.888 1.00 86.75 109 ARG A CA 1
ATOM 859 C C . ARG A 1 109 ? 22.522 15.037 -22.906 1.00 86.75 109 ARG A C 1
ATOM 861 O O . ARG A 1 109 ? 22.089 15.525 -21.863 1.00 86.75 109 ARG A O 1
ATOM 868 N N . ARG A 1 110 ? 21.834 15.114 -24.051 1.00 86.25 110 ARG A N 1
ATOM 869 C CA . ARG A 1 110 ? 20.547 15.834 -24.170 1.00 86.25 110 ARG A CA 1
ATOM 870 C C . ARG A 1 110 ? 19.462 15.231 -23.275 1.00 86.25 110 ARG A C 1
ATOM 872 O O . ARG A 1 110 ? 18.641 15.961 -22.720 1.00 86.25 110 ARG A O 1
ATOM 879 N N . PHE A 1 111 ? 19.468 13.911 -23.101 1.00 85.25 111 PHE A N 1
ATOM 880 C CA . PHE A 1 111 ? 18.560 13.221 -22.190 1.00 85.25 111 PHE A CA 1
ATOM 881 C C . PHE A 1 111 ? 18.838 13.591 -20.725 1.00 85.25 111 PHE A C 1
ATOM 883 O O . PHE A 1 111 ? 17.892 13.869 -19.988 1.00 85.25 111 PHE A O 1
ATOM 890 N N . THR A 1 112 ? 20.112 13.675 -20.318 1.00 83.25 112 THR A N 1
ATOM 891 C CA . THR A 1 112 ? 20.494 14.139 -18.969 1.00 83.25 112 THR A CA 1
ATOM 892 C C . THR A 1 112 ? 20.183 15.617 -18.723 1.00 83.25 112 THR A C 1
ATOM 894 O O . THR A 1 112 ? 19.820 15.980 -17.609 1.00 83.25 112 THR A O 1
ATOM 897 N N . GLU A 1 113 ? 20.219 16.453 -19.764 1.00 84.38 113 GLU A N 1
ATOM 898 C CA . GLU A 1 113 ? 19.789 17.863 -19.727 1.00 84.38 113 GLU A CA 1
ATOM 899 C C . GLU A 1 113 ? 18.253 18.030 -19.653 1.00 84.38 113 GLU A C 1
ATOM 901 O O . GLU A 1 113 ? 17.747 19.149 -19.584 1.00 84.38 113 GLU A O 1
ATOM 906 N N . GLY A 1 114 ? 17.483 16.934 -19.682 1.00 80.94 114 GLY A N 1
ATOM 907 C CA . GLY A 1 114 ? 16.020 16.947 -19.573 1.00 80.94 114 GLY A CA 1
ATOM 908 C C . GLY A 1 114 ? 15.271 17.009 -20.910 1.00 80.94 114 GLY A C 1
ATOM 909 O O . GLY A 1 114 ? 14.035 17.007 -20.925 1.00 80.94 114 GLY A O 1
ATOM 910 N N . CYS A 1 115 ? 15.968 16.994 -22.051 1.00 78.69 115 CYS A N 1
ATOM 911 C CA . CYS A 1 115 ? 15.328 16.894 -23.362 1.00 78.69 115 CYS A CA 1
ATOM 912 C C . CYS A 1 115 ? 14.873 15.450 -23.622 1.00 78.69 115 CYS A C 1
ATOM 914 O O . CYS A 1 115 ? 15.599 14.625 -24.168 1.00 78.69 115 CYS A O 1
ATOM 916 N N . THR A 1 116 ? 13.631 15.140 -23.247 1.00 80.25 116 THR A N 1
ATOM 917 C CA . THR A 1 116 ? 13.045 13.793 -23.401 1.00 80.25 116 THR A CA 1
ATOM 918 C C . THR A 1 116 ? 12.199 13.620 -24.669 1.00 80.25 116 THR A C 1
ATOM 920 O O . THR A 1 116 ? 11.712 12.516 -24.937 1.00 80.25 116 THR A O 1
ATOM 923 N N . SER A 1 117 ? 12.015 14.685 -25.458 1.00 88.44 117 SER A N 1
ATOM 924 C CA . SER A 1 117 ? 11.195 14.676 -26.674 1.00 88.44 117 SER A CA 1
ATOM 925 C C . SER A 1 117 ? 11.945 14.070 -27.863 1.00 88.44 117 SER A C 1
ATOM 927 O O . SER A 1 117 ? 12.893 14.649 -28.384 1.00 88.44 117 SER A O 1
ATOM 929 N N . VAL A 1 118 ? 11.482 12.907 -28.326 1.00 87.94 118 VAL A N 1
ATOM 930 C CA . VAL A 1 118 ? 12.096 12.164 -29.442 1.00 87.94 118 VAL A CA 1
ATOM 931 C C . VAL A 1 118 ? 12.008 12.940 -30.758 1.00 87.94 118 VAL A C 1
ATOM 933 O O . VAL A 1 118 ? 12.929 12.873 -31.563 1.00 87.94 118 VAL A O 1
ATOM 936 N N . THR A 1 119 ? 10.923 13.688 -30.982 1.00 89.06 119 THR A N 1
ATOM 937 C CA . THR A 1 119 ? 10.752 14.515 -32.187 1.00 89.06 119 THR A CA 1
ATOM 938 C C . THR A 1 119 ? 11.773 15.643 -32.236 1.00 89.06 119 THR A C 1
ATOM 940 O O . THR A 1 119 ? 12.389 15.847 -33.275 1.00 89.06 119 THR A O 1
ATOM 943 N N . ARG A 1 120 ? 12.018 16.304 -31.099 1.00 88.81 120 ARG A N 1
ATOM 944 C CA . ARG A 1 120 ? 13.027 17.363 -30.979 1.00 88.81 120 ARG A CA 1
ATOM 945 C C . ARG A 1 120 ? 14.447 16.830 -31.195 1.00 88.81 120 ARG A C 1
ATOM 947 O O . ARG A 1 120 ? 15.212 17.409 -31.956 1.00 88.81 120 ARG A O 1
ATOM 954 N N . LEU A 1 121 ? 14.778 15.699 -30.575 1.00 88.62 121 LEU A N 1
ATOM 955 C CA . LEU A 1 121 ? 16.092 15.067 -30.740 1.00 88.62 121 LEU A CA 1
ATOM 956 C C . LEU A 1 121 ? 16.320 14.584 -32.180 1.00 88.62 121 LEU A C 1
ATOM 958 O O . LEU A 1 121 ? 17.429 14.671 -32.694 1.00 88.62 121 LEU A O 1
ATOM 962 N N . HIS A 1 122 ? 15.273 14.098 -32.854 1.00 89.56 122 HIS A N 1
ATOM 963 C CA . HIS A 1 122 ? 15.366 13.713 -34.262 1.00 89.56 122 HIS A CA 1
ATOM 964 C C . HIS A 1 122 ? 15.544 14.929 -35.178 1.00 89.56 122 HIS A C 1
ATOM 966 O O . HIS A 1 122 ? 16.395 14.874 -36.058 1.00 89.56 122 HIS A O 1
ATOM 972 N N . SER A 1 123 ? 14.828 16.036 -34.944 1.00 86.50 123 SER A N 1
ATOM 973 C CA . SER A 1 123 ? 15.020 17.266 -35.728 1.00 86.50 123 SER A CA 1
ATOM 974 C C . SER A 1 123 ? 16.411 17.877 -35.548 1.00 86.50 123 SER A C 1
ATOM 976 O O . SER A 1 123 ? 16.986 18.352 -36.521 1.00 86.50 123 SER A O 1
ATOM 978 N N . GLU A 1 124 ? 16.970 17.820 -34.334 1.00 89.00 124 GLU A N 1
ATOM 979 C CA . GLU A 1 124 ? 18.338 18.279 -34.049 1.00 89.00 124 GLU A CA 1
ATOM 980 C C . GLU A 1 124 ? 19.369 17.438 -34.828 1.00 89.00 124 GLU A C 1
ATOM 982 O O . GLU A 1 124 ? 20.226 17.987 -35.514 1.00 89.00 124 GLU A O 1
ATOM 987 N N . LEU A 1 125 ? 19.211 16.109 -34.848 1.00 87.94 125 LEU A N 1
ATOM 988 C CA . LEU A 1 125 ? 20.082 15.220 -35.627 1.00 87.94 125 LEU A CA 1
ATOM 989 C C . LEU A 1 125 ? 19.938 15.401 -37.149 1.00 87.94 125 LEU A C 1
ATOM 991 O O . LEU A 1 125 ? 20.923 15.290 -37.876 1.00 87.94 125 LEU A O 1
ATOM 995 N N . VAL A 1 126 ? 18.732 15.686 -37.650 1.00 88.06 126 VAL A N 1
ATOM 996 C CA . VAL A 1 126 ? 18.512 15.969 -39.080 1.00 88.06 126 VAL A CA 1
ATOM 997 C C . VAL A 1 126 ? 19.160 17.297 -39.486 1.00 88.06 126 VAL A C 1
ATOM 999 O O . VAL A 1 126 ? 19.739 17.374 -40.568 1.00 88.06 126 VAL A O 1
ATOM 1002 N N . ALA A 1 127 ? 19.116 18.316 -38.621 1.00 87.62 127 ALA A N 1
ATOM 1003 C CA . ALA A 1 127 ? 19.795 19.593 -38.855 1.00 87.62 127 ALA A CA 1
ATOM 1004 C C . ALA A 1 127 ? 21.325 19.432 -38.929 1.00 87.62 127 ALA A C 1
ATOM 1006 O O . ALA A 1 127 ? 21.976 20.085 -39.742 1.00 87.62 127 ALA A O 1
ATOM 1007 N N . GLU A 1 128 ? 21.886 18.500 -38.156 1.00 82.75 128 GLU A N 1
ATOM 1008 C CA . GLU A 1 128 ? 23.304 18.108 -38.197 1.00 82.75 128 GLU A CA 1
ATOM 1009 C C . GLU A 1 128 ? 23.639 17.111 -39.334 1.00 82.75 128 GLU A C 1
ATOM 1011 O O . GLU A 1 128 ? 24.720 16.524 -39.355 1.00 82.75 128 GLU A O 1
ATOM 1016 N N . GLN A 1 129 ? 22.724 16.908 -40.295 1.00 81.88 129 GLN A N 1
ATOM 1017 C CA . GLN A 1 129 ? 22.868 16.004 -41.451 1.00 81.88 129 GLN A CA 1
ATOM 1018 C C . GLN A 1 129 ? 23.128 14.531 -41.079 1.00 81.88 129 GLN A C 1
ATOM 1020 O O . GLN A 1 129 ? 23.699 13.759 -41.856 1.00 81.88 129 GLN A O 1
ATOM 1025 N N . ALA A 1 130 ? 22.678 14.098 -39.900 1.00 82.44 130 ALA A N 1
ATOM 1026 C CA . ALA A 1 130 ? 22.865 12.730 -39.444 1.00 82.44 130 ALA A CA 1
ATOM 1027 C C . ALA A 1 130 ? 21.949 11.750 -40.217 1.00 82.44 130 ALA A C 1
ATOM 1029 O O . ALA A 1 130 ? 20.730 11.947 -40.266 1.00 82.44 130 ALA A O 1
ATOM 1030 N N . PRO A 1 131 ? 22.470 10.633 -40.769 1.00 81.69 131 PRO A N 1
ATOM 1031 C CA . PRO A 1 131 ? 21.686 9.671 -41.550 1.00 81.69 131 PRO A CA 1
ATOM 1032 C C . PRO A 1 131 ? 20.898 8.702 -40.645 1.00 81.69 131 PRO A C 1
ATOM 1034 O O . PRO A 1 131 ? 21.053 7.477 -40.731 1.00 81.69 131 PRO A O 1
ATOM 1037 N N . VAL A 1 132 ? 20.067 9.241 -39.746 1.00 85.25 132 VAL A N 1
ATOM 1038 C CA . VAL A 1 132 ? 19.370 8.493 -38.688 1.00 85.25 132 VAL A CA 1
ATOM 1039 C C . VAL A 1 132 ? 17.852 8.619 -38.829 1.00 85.25 132 VAL A C 1
ATOM 1041 O O . VAL A 1 132 ? 17.290 9.707 -38.933 1.00 85.25 132 VAL A O 1
ATOM 1044 N N . THR A 1 133 ? 17.154 7.486 -38.797 1.00 86.81 133 THR A N 1
ATOM 1045 C CA . THR A 1 133 ? 15.687 7.450 -38.855 1.00 86.81 133 THR A CA 1
ATOM 1046 C C . THR A 1 133 ? 15.072 7.677 -37.474 1.00 86.81 133 THR A C 1
ATOM 1048 O O . THR A 1 133 ? 15.577 7.165 -36.471 1.00 86.81 133 THR A O 1
ATOM 1051 N N . TYR A 1 134 ? 13.909 8.335 -37.427 1.00 89.06 134 TYR A N 1
ATOM 1052 C CA . TYR A 1 134 ? 13.118 8.547 -36.207 1.00 89.06 134 TYR A CA 1
ATOM 1053 C C . TYR A 1 134 ? 12.949 7.274 -35.359 1.00 89.06 134 TYR A C 1
ATOM 1055 O O . TYR A 1 134 ? 13.128 7.303 -34.144 1.00 89.06 134 TYR A O 1
ATOM 1063 N N . GLY A 1 135 ? 12.654 6.130 -35.989 1.00 86.50 135 GLY A N 1
ATOM 1064 C CA . GLY A 1 135 ? 12.448 4.859 -35.285 1.00 86.50 135 GLY A CA 1
ATOM 1065 C C . GLY A 1 135 ? 13.673 4.376 -34.499 1.00 86.50 135 GLY A C 1
ATOM 1066 O O . GLY A 1 135 ? 13.522 3.831 -33.407 1.00 86.50 135 GLY A O 1
ATOM 1067 N N . VAL A 1 136 ? 14.880 4.629 -35.012 1.00 86.50 136 VAL A N 1
ATOM 1068 C CA . VAL A 1 136 ? 16.143 4.234 -34.369 1.00 86.50 136 VAL A CA 1
ATOM 1069 C C . VAL A 1 136 ? 16.429 5.123 -33.155 1.00 86.50 136 VAL A C 1
ATOM 1071 O O . VAL A 1 136 ? 16.770 4.612 -32.088 1.00 86.50 136 VAL A O 1
ATOM 1074 N N . VAL A 1 137 ? 16.187 6.433 -33.278 1.00 87.38 137 VAL A N 1
ATOM 1075 C CA . VAL A 1 137 ? 16.267 7.383 -32.154 1.00 87.38 137 VAL A CA 1
ATOM 1076 C C . VAL A 1 137 ? 15.223 7.034 -31.088 1.00 87.38 137 VAL A C 1
ATOM 1078 O O . VAL A 1 137 ? 15.554 6.926 -29.909 1.00 87.38 137 VAL A O 1
ATOM 1081 N N . ARG A 1 138 ? 13.974 6.757 -31.489 1.00 89.25 138 ARG A N 1
ATOM 1082 C CA . ARG A 1 138 ? 12.889 6.350 -30.579 1.00 89.25 138 ARG A CA 1
ATOM 1083 C C . ARG A 1 138 ? 13.242 5.090 -29.793 1.00 89.25 138 ARG A C 1
ATOM 1085 O O . ARG A 1 138 ? 13.014 5.051 -28.586 1.00 89.25 138 ARG A O 1
ATOM 1092 N N . ALA A 1 139 ? 13.784 4.074 -30.465 1.00 86.38 139 ALA A N 1
ATOM 1093 C CA . ALA A 1 139 ? 14.193 2.828 -29.826 1.00 86.38 139 ALA A CA 1
ATOM 1094 C C . ALA A 1 139 ? 15.300 3.064 -28.789 1.00 86.38 139 ALA A C 1
ATOM 1096 O O . ALA A 1 139 ? 15.208 2.557 -27.674 1.00 86.38 139 ALA A O 1
ATOM 1097 N N . HIS A 1 140 ? 16.301 3.886 -29.109 1.00 86.25 140 HIS A N 1
ATOM 1098 C CA . HIS A 1 140 ? 17.384 4.187 -28.176 1.00 86.25 140 HIS A CA 1
ATOM 1099 C C . HIS A 1 140 ? 16.928 5.038 -26.982 1.00 86.25 140 HIS A C 1
ATOM 1101 O O . HIS A 1 140 ? 17.220 4.691 -25.840 1.00 86.25 140 HIS A O 1
ATOM 1107 N N . ILE A 1 141 ? 16.115 6.076 -27.193 1.00 87.38 141 ILE A N 1
ATOM 1108 C CA . ILE A 1 141 ? 15.541 6.847 -26.077 1.00 87.38 141 ILE A CA 1
ATOM 1109 C C . ILE A 1 141 ? 14.648 5.963 -25.193 1.00 87.38 141 ILE A C 1
ATOM 1111 O O . ILE A 1 141 ? 14.654 6.110 -23.974 1.00 87.38 141 ILE A O 1
ATOM 1115 N N . ALA A 1 142 ? 13.921 4.997 -25.766 1.00 85.06 142 ALA A N 1
ATOM 1116 C CA . ALA A 1 142 ? 13.183 4.014 -24.973 1.00 85.06 142 ALA A CA 1
ATOM 1117 C C . ALA A 1 142 ? 14.117 3.140 -24.114 1.00 85.06 142 ALA A C 1
ATOM 1119 O O . ALA A 1 142 ? 13.784 2.868 -22.963 1.00 85.06 142 ALA A O 1
ATOM 1120 N N . THR A 1 143 ? 15.299 2.761 -24.622 1.00 84.50 143 THR A N 1
ATOM 1121 C CA . THR A 1 143 ? 16.310 2.065 -23.805 1.00 84.50 143 THR A CA 1
ATOM 1122 C C . THR A 1 143 ? 16.866 2.941 -22.685 1.00 84.50 143 THR A C 1
ATOM 1124 O O . THR A 1 143 ? 16.996 2.448 -21.573 1.00 84.50 143 THR A O 1
ATOM 1127 N N . LEU A 1 144 ? 17.099 4.238 -22.925 1.00 82.50 144 LEU A N 1
ATOM 1128 C CA . LEU A 1 144 ? 17.550 5.170 -21.881 1.00 82.50 144 LEU A CA 1
ATOM 1129 C C . LEU A 1 144 ? 16.481 5.401 -20.803 1.00 82.50 144 LEU A C 1
ATOM 1131 O O . LEU A 1 144 ? 16.807 5.514 -19.629 1.00 82.50 144 LEU A O 1
ATOM 1135 N N . ARG A 1 145 ? 15.194 5.402 -21.175 1.00 79.94 145 ARG A N 1
ATOM 1136 C CA . ARG A 1 145 ? 14.074 5.468 -20.215 1.00 79.94 145 ARG A CA 1
ATOM 1137 C C . ARG A 1 145 ? 13.901 4.184 -19.402 1.00 79.94 145 ARG A C 1
ATOM 1139 O O . ARG A 1 145 ? 13.405 4.245 -18.284 1.00 79.94 145 ARG A O 1
ATOM 1146 N N . GLY A 1 146 ? 14.234 3.036 -19.991 1.00 68.94 146 GLY A N 1
ATOM 1147 C CA . GLY A 1 146 ? 14.156 1.728 -19.341 1.00 68.94 146 GLY A CA 1
ATOM 1148 C C . GLY A 1 146 ? 15.417 1.341 -18.566 1.00 68.94 146 GLY A C 1
ATOM 1149 O O . GLY A 1 146 ? 15.381 0.375 -17.806 1.00 68.94 146 GLY A O 1
ATOM 1150 N N . ALA A 1 147 ? 16.526 2.059 -18.757 1.00 67.94 147 ALA A N 1
ATOM 1151 C CA . ALA A 1 147 ? 17.744 1.848 -17.994 1.00 67.94 147 ALA A CA 1
ATOM 1152 C C . ALA A 1 147 ? 17.500 2.232 -16.524 1.00 67.94 147 ALA A C 1
ATOM 1154 O O . ALA A 1 147 ? 16.852 3.251 -16.263 1.00 67.94 147 ALA A O 1
ATOM 1155 N N . PRO A 1 148 ? 17.988 1.435 -15.555 1.00 58.81 148 PRO A N 1
ATOM 1156 C CA . PRO A 1 148 ? 17.882 1.791 -14.150 1.00 58.81 148 PRO A CA 1
ATOM 1157 C C . PRO A 1 148 ? 18.562 3.144 -13.946 1.00 58.81 148 PRO A C 1
ATOM 1159 O O . PRO A 1 148 ? 19.752 3.306 -14.208 1.00 58.81 148 PRO A O 1
ATOM 1162 N N . SER A 1 149 ? 17.768 4.129 -13.535 1.00 56.75 149 SER A N 1
ATOM 1163 C CA . SER A 1 149 ? 18.246 5.470 -13.229 1.00 56.75 149 SER A CA 1
ATOM 1164 C C . SER A 1 149 ? 19.374 5.387 -12.198 1.00 56.75 149 SER A C 1
ATOM 1166 O O . SER A 1 149 ? 19.199 4.769 -11.152 1.00 56.75 149 SER A O 1
ATOM 1168 N N . THR A 1 150 ? 20.506 6.041 -12.468 1.00 58.47 150 THR A N 1
ATOM 1169 C CA . THR A 1 150 ? 21.607 6.220 -11.502 1.00 58.47 150 THR A CA 1
ATOM 1170 C C . THR A 1 150 ? 21.234 7.160 -10.357 1.00 58.47 150 THR A C 1
ATOM 1172 O O . THR A 1 150 ? 21.964 7.250 -9.373 1.00 58.47 150 THR A O 1
ATOM 1175 N N . ALA A 1 151 ? 20.100 7.864 -10.464 1.00 58.41 151 ALA A N 1
ATOM 1176 C CA . ALA A 1 151 ? 19.561 8.630 -9.352 1.00 58.41 151 ALA A CA 1
ATOM 1177 C C . ALA A 1 151 ? 19.246 7.694 -8.171 1.00 58.41 151 ALA A C 1
ATOM 1179 O O . ALA A 1 151 ? 18.689 6.613 -8.392 1.00 58.41 151 ALA A O 1
ATOM 1180 N N . PRO A 1 152 ? 19.558 8.106 -6.928 1.00 62.47 152 PRO A N 1
ATOM 1181 C CA . PRO A 1 152 ? 19.251 7.308 -5.752 1.00 62.47 152 PRO A CA 1
ATOM 1182 C C . PRO A 1 152 ? 17.757 6.959 -5.724 1.00 62.47 152 PRO A C 1
ATOM 1184 O O . PRO A 1 152 ? 16.927 7.766 -6.173 1.00 62.47 152 PRO A O 1
ATOM 1187 N N . PRO A 1 153 ? 17.392 5.768 -5.213 1.00 68.19 153 PRO A N 1
ATOM 1188 C CA . PRO A 1 153 ? 15.996 5.384 -5.093 1.00 68.19 153 PRO A CA 1
ATOM 1189 C C . PRO A 1 153 ? 15.246 6.487 -4.348 1.00 68.19 153 PRO A C 1
ATOM 1191 O O . PRO A 1 153 ? 15.740 7.045 -3.364 1.00 68.19 153 PRO A O 1
ATOM 1194 N N . ARG A 1 154 ? 14.061 6.844 -4.845 1.00 75.94 154 ARG A N 1
ATOM 1195 C CA . ARG A 1 154 ? 13.223 7.843 -4.181 1.00 75.94 154 ARG A CA 1
ATOM 1196 C C . ARG A 1 154 ? 12.857 7.320 -2.794 1.00 75.94 154 ARG A C 1
ATOM 1198 O O . ARG A 1 154 ? 12.457 6.164 -2.665 1.00 75.94 154 ARG A O 1
ATOM 1205 N N . SER A 1 155 ? 12.983 8.170 -1.778 1.00 82.94 155 SER A N 1
ATOM 1206 C CA . SER A 1 155 ? 12.520 7.850 -0.427 1.00 82.94 155 SER A CA 1
ATOM 1207 C C . SER A 1 155 ? 11.030 7.489 -0.465 1.00 82.94 155 SER A C 1
ATOM 1209 O O . SER A 1 155 ? 10.267 8.163 -1.172 1.00 82.94 155 SER A O 1
ATOM 1211 N N . PRO A 1 156 ? 10.595 6.448 0.260 1.00 88.25 156 PRO A N 1
ATOM 1212 C CA . PRO A 1 156 ? 9.193 6.069 0.291 1.00 88.25 156 PRO A CA 1
ATOM 1213 C C . PRO A 1 156 ? 8.339 7.181 0.909 1.00 88.25 156 PRO A C 1
ATOM 1215 O O . PRO A 1 156 ? 8.724 7.854 1.865 1.00 88.25 156 PRO A O 1
ATOM 1218 N N . THR A 1 157 ? 7.154 7.387 0.343 1.00 91.19 157 THR A N 1
ATOM 1219 C CA . THR A 1 157 ? 6.183 8.360 0.859 1.00 91.19 157 THR A CA 1
ATOM 1220 C C . THR A 1 157 ? 5.447 7.818 2.084 1.00 91.19 157 THR A C 1
ATOM 1222 O O . THR A 1 157 ? 5.270 6.608 2.231 1.00 91.19 157 THR A O 1
ATOM 1225 N N . VAL A 1 158 ? 4.916 8.719 2.918 1.00 91.56 158 VAL A N 1
ATOM 1226 C CA . VAL A 1 158 ? 4.076 8.372 4.082 1.00 91.56 158 VAL A CA 1
ATOM 1227 C C . VAL A 1 158 ? 2.938 7.425 3.689 1.00 91.56 158 VAL A C 1
ATOM 1229 O O . VAL A 1 158 ? 2.708 6.414 4.350 1.00 91.56 158 VAL A O 1
ATOM 1232 N N . ARG A 1 159 ? 2.262 7.699 2.566 1.00 90.19 159 ARG A N 1
ATOM 1233 C CA . ARG A 1 159 ? 1.152 6.873 2.075 1.00 90.19 159 ARG A CA 1
ATOM 1234 C C . ARG A 1 159 ? 1.606 5.486 1.618 1.00 90.19 159 ARG A C 1
ATOM 1236 O O . ARG A 1 159 ? 0.891 4.515 1.849 1.00 90.19 159 ARG A O 1
ATOM 1243 N N . GLN A 1 160 ? 2.783 5.381 0.994 1.00 90.88 160 GLN A N 1
ATOM 1244 C CA . GLN A 1 160 ? 3.355 4.088 0.603 1.00 90.88 160 GLN A CA 1
ATOM 1245 C C . GLN A 1 160 ? 3.679 3.238 1.830 1.00 90.88 160 GLN A C 1
ATOM 1247 O O . GLN A 1 160 ? 3.226 2.101 1.897 1.00 90.88 160 GLN A O 1
ATOM 1252 N N . VAL A 1 161 ? 4.372 3.803 2.822 1.00 92.06 161 VAL A N 1
ATOM 1253 C CA . VAL A 1 161 ? 4.727 3.083 4.057 1.00 92.06 161 VAL A CA 1
ATOM 1254 C C . VAL A 1 161 ? 3.481 2.709 4.853 1.00 92.06 161 VAL A C 1
ATOM 1256 O O . VAL A 1 161 ? 3.356 1.571 5.291 1.00 92.06 161 VAL A O 1
ATOM 1259 N N . THR A 1 162 ? 2.509 3.619 4.963 1.00 92.69 162 THR A N 1
ATOM 1260 C CA . THR A 1 162 ? 1.213 3.324 5.594 1.00 92.69 162 THR A CA 1
ATOM 1261 C C . THR A 1 162 ? 0.520 2.154 4.899 1.00 92.69 162 THR A C 1
ATOM 1263 O O . THR A 1 162 ? 0.057 1.237 5.569 1.00 92.69 162 THR A O 1
ATOM 1266 N N . GLY A 1 163 ? 0.490 2.153 3.563 1.00 92.81 163 GLY A N 1
ATOM 1267 C CA . GLY A 1 163 ? -0.087 1.061 2.783 1.00 92.81 163 GLY A CA 1
ATOM 1268 C C . GLY A 1 163 ? 0.688 -0.254 2.889 1.00 92.81 163 GLY A C 1
ATOM 1269 O O . GLY A 1 163 ? 0.084 -1.312 2.745 1.00 92.81 163 GLY A O 1
ATOM 1270 N N . TRP A 1 164 ? 1.999 -0.217 3.141 1.00 93.88 164 TRP A N 1
ATOM 1271 C CA . TRP A 1 164 ? 2.785 -1.420 3.427 1.00 93.88 164 TRP A CA 1
ATOM 1272 C C . TRP A 1 164 ? 2.485 -1.981 4.816 1.00 93.88 164 TRP A C 1
ATOM 1274 O O . TRP A 1 164 ? 2.338 -3.190 4.950 1.00 93.88 164 TRP A O 1
ATOM 1284 N N . LEU A 1 165 ? 2.351 -1.112 5.823 1.00 92.12 165 LEU A N 1
ATOM 1285 C CA . LEU A 1 165 ? 2.063 -1.498 7.206 1.00 92.12 165 LEU A CA 1
ATOM 1286 C C . LEU A 1 165 ? 0.673 -2.120 7.372 1.00 92.12 165 LEU A C 1
ATOM 1288 O O . LEU A 1 165 ? 0.522 -3.059 8.141 1.00 92.12 165 LEU A O 1
ATOM 1292 N N . THR A 1 166 ? -0.338 -1.615 6.659 1.00 91.06 166 THR A N 1
ATOM 1293 C CA . THR A 1 166 ? -1.729 -2.088 6.792 1.00 91.06 166 THR A CA 1
ATOM 1294 C C . THR A 1 166 ? -2.110 -3.200 5.816 1.00 91.06 166 THR A C 1
ATOM 1296 O O . THR A 1 166 ? -3.237 -3.691 5.854 1.00 91.06 166 THR A O 1
ATOM 1299 N N . ARG A 1 167 ? -1.206 -3.601 4.915 1.00 90.00 167 ARG A N 1
ATOM 1300 C CA . ARG A 1 167 ? -1.453 -4.688 3.963 1.00 90.00 167 ARG A CA 1
ATOM 1301 C C . ARG A 1 167 ? -0.960 -6.015 4.534 1.00 90.00 167 ARG A C 1
ATOM 1303 O O . ARG A 1 167 ? 0.111 -6.089 5.124 1.00 90.00 167 ARG A O 1
ATOM 1310 N N . HIS A 1 168 ? -1.705 -7.087 4.264 1.00 84.62 168 HIS A N 1
ATOM 1311 C CA . HIS A 1 168 ? -1.287 -8.437 4.629 1.00 84.62 168 HIS A CA 1
ATOM 1312 C C . HIS A 1 168 ? 0.095 -8.789 4.019 1.00 84.62 168 HIS A C 1
ATOM 1314 O O . HIS A 1 168 ? 0.289 -8.571 2.814 1.00 84.62 168 HIS A O 1
ATOM 1320 N N . PRO A 1 169 ? 1.047 -9.370 4.784 1.00 82.50 169 PRO A N 1
ATOM 1321 C CA . PRO A 1 169 ? 2.431 -9.597 4.334 1.00 82.50 169 PRO A CA 1
ATOM 1322 C C . PRO A 1 169 ? 2.576 -10.406 3.033 1.00 82.50 169 PRO A C 1
ATOM 1324 O O . PRO A 1 169 ? 3.509 -10.201 2.246 1.00 82.50 169 PRO A O 1
ATOM 1327 N N . THR A 1 170 ? 1.637 -11.317 2.766 1.00 84.94 170 THR A N 1
ATOM 1328 C CA . THR A 1 170 ? 1.637 -12.141 1.544 1.00 84.94 170 THR A CA 1
ATOM 1329 C C . THR A 1 170 ? 1.285 -11.346 0.284 1.00 84.94 170 THR A C 1
ATOM 1331 O O . THR A 1 170 ? 1.740 -11.707 -0.797 1.00 84.94 170 THR A O 1
ATOM 1334 N N . ALA A 1 171 ? 0.552 -10.236 0.411 1.00 86.94 171 ALA A N 1
ATOM 1335 C CA . ALA A 1 171 ? 0.101 -9.399 -0.704 1.00 86.94 171 ALA A CA 1
ATOM 1336 C C . ALA A 1 171 ? 1.066 -8.242 -1.043 1.00 86.94 171 ALA A C 1
ATOM 1338 O O . ALA A 1 171 ? 0.760 -7.388 -1.886 1.00 86.94 171 ALA A O 1
ATOM 1339 N N . LEU A 1 172 ? 2.208 -8.170 -0.353 1.00 89.06 172 LEU A N 1
ATOM 1340 C CA . LEU A 1 172 ? 3.238 -7.160 -0.569 1.00 89.06 172 LEU A CA 1
ATOM 1341 C C . LEU A 1 172 ? 4.190 -7.597 -1.694 1.00 89.06 172 LEU A C 1
ATOM 1343 O O . LEU A 1 172 ? 4.593 -8.759 -1.745 1.00 89.06 172 LEU A O 1
ATOM 1347 N N . THR A 1 173 ? 4.546 -6.677 -2.597 1.00 88.94 173 THR A N 1
ATOM 1348 C CA . THR A 1 173 ? 5.560 -6.953 -3.629 1.00 88.94 173 THR A CA 1
ATOM 1349 C C . THR A 1 173 ? 6.937 -7.092 -2.992 1.00 88.94 173 THR A C 1
ATOM 1351 O O . THR A 1 173 ? 7.161 -6.603 -1.883 1.00 88.94 173 THR A O 1
ATOM 1354 N N . GLU A 1 174 ? 7.874 -7.732 -3.690 1.00 87.25 174 GLU A N 1
ATOM 1355 C CA . GLU A 1 174 ? 9.219 -7.947 -3.154 1.00 87.25 174 GLU A CA 1
ATOM 1356 C C . GLU A 1 174 ? 9.943 -6.622 -2.886 1.00 87.25 174 GLU A C 1
ATOM 1358 O O . GLU A 1 174 ? 10.526 -6.441 -1.818 1.00 87.25 174 GLU A O 1
ATOM 1363 N N . GLU A 1 175 ? 9.796 -5.634 -3.774 1.00 84.12 175 GLU A N 1
ATOM 1364 C CA . GLU A 1 175 ? 10.349 -4.294 -3.549 1.00 84.12 175 GLU A CA 1
ATOM 1365 C C . GLU A 1 175 ? 9.718 -3.617 -2.323 1.00 84.12 175 GLU A C 1
ATOM 1367 O O . GLU A 1 175 ? 10.401 -2.924 -1.571 1.00 84.12 175 GLU A O 1
ATOM 1372 N N . GLY A 1 176 ? 8.418 -3.838 -2.096 1.00 85.94 176 GLY A N 1
ATOM 1373 C CA . GLY A 1 176 ? 7.713 -3.327 -0.923 1.00 85.94 176 GLY A CA 1
ATOM 1374 C C . GLY A 1 176 ? 8.167 -3.993 0.376 1.00 85.94 176 GLY A C 1
ATOM 1375 O O . GLY A 1 176 ? 8.275 -3.314 1.393 1.00 85.94 176 GLY A O 1
ATOM 1376 N N . ARG A 1 177 ? 8.478 -5.297 0.354 1.00 88.62 177 ARG A N 1
ATOM 1377 C CA . ARG A 1 177 ? 9.009 -6.025 1.522 1.00 88.62 177 ARG A CA 1
ATOM 1378 C C . ARG A 1 177 ? 10.388 -5.530 1.917 1.00 88.62 177 ARG A C 1
ATOM 1380 O O . ARG A 1 177 ? 10.607 -5.252 3.094 1.00 88.62 177 ARG A O 1
ATOM 1387 N N . VAL A 1 178 ? 11.286 -5.395 0.942 1.00 89.06 178 VAL A N 1
ATOM 1388 C CA . VAL A 1 178 ? 12.635 -4.861 1.171 1.00 89.06 178 VAL A CA 1
ATOM 1389 C C . VAL A 1 178 ? 12.543 -3.422 1.679 1.00 89.06 178 VAL A C 1
ATOM 1391 O O . VAL A 1 178 ? 13.074 -3.116 2.742 1.00 89.06 178 VAL A O 1
ATOM 1394 N N . GLY A 1 179 ? 11.769 -2.570 0.999 1.00 88.69 179 GLY A N 1
ATOM 1395 C CA . GLY A 1 179 ? 11.594 -1.174 1.402 1.00 88.69 179 GLY A CA 1
ATOM 1396 C C . GLY A 1 179 ? 10.987 -1.013 2.798 1.00 88.69 179 GLY A C 1
ATOM 1397 O O . GLY A 1 179 ? 11.446 -0.168 3.566 1.00 88.69 179 GLY A O 1
ATOM 1398 N N . LEU A 1 180 ? 9.992 -1.831 3.160 1.00 90.62 180 LEU A N 1
ATOM 1399 C CA . LEU A 1 180 ? 9.423 -1.829 4.507 1.00 90.62 180 LEU A CA 1
ATOM 1400 C C . LEU A 1 180 ? 10.468 -2.265 5.538 1.00 90.62 180 LEU A C 1
ATOM 1402 O O . LEU A 1 180 ? 10.648 -1.561 6.526 1.00 90.62 180 LEU A O 1
ATOM 1406 N N . LYS A 1 181 ? 11.190 -3.367 5.296 1.00 91.06 181 LYS A N 1
ATOM 1407 C CA . LYS A 1 181 ? 12.241 -3.858 6.201 1.00 91.06 181 LYS A CA 1
ATOM 1408 C C . LYS A 1 181 ? 13.292 -2.782 6.484 1.00 91.06 181 LYS A C 1
ATOM 1410 O O . LYS A 1 181 ? 13.644 -2.571 7.641 1.00 91.06 181 LYS A O 1
ATOM 1415 N N . ASP A 1 182 ? 13.730 -2.063 5.453 1.00 90.00 182 ASP A N 1
ATOM 1416 C CA . ASP A 1 182 ? 14.706 -0.983 5.601 1.00 90.00 182 ASP A CA 1
ATOM 1417 C C . ASP A 1 182 ? 14.154 0.186 6.428 1.00 90.00 182 ASP A C 1
ATOM 1419 O O . ASP A 1 182 ? 14.896 0.826 7.168 1.00 90.00 182 ASP A O 1
ATOM 1423 N N . VAL A 1 183 ? 12.865 0.523 6.290 1.00 90.75 183 VAL A N 1
ATOM 1424 C CA . VAL A 1 183 ? 12.219 1.569 7.109 1.00 90.75 183 VAL A CA 1
ATOM 1425 C C . VAL A 1 183 ? 12.124 1.140 8.574 1.00 90.75 183 VAL A C 1
ATOM 1427 O O . VAL A 1 183 ? 12.472 1.933 9.446 1.00 90.75 183 VAL A O 1
ATOM 1430 N N . LEU A 1 184 ? 11.704 -0.098 8.848 1.00 92.25 184 LEU A N 1
ATOM 1431 C CA . LEU A 1 184 ? 11.565 -0.603 10.220 1.00 92.25 184 LEU A CA 1
ATOM 1432 C C . LEU A 1 184 ? 12.921 -0.681 10.934 1.00 92.25 184 LEU A C 1
ATOM 1434 O O . LEU A 1 184 ? 13.038 -0.263 12.080 1.00 92.25 184 LEU A O 1
ATOM 1438 N N . ALA A 1 185 ? 13.979 -1.089 10.226 1.00 90.38 185 ALA A N 1
ATOM 1439 C CA . ALA A 1 185 ? 15.337 -1.106 10.774 1.00 90.38 185 ALA A CA 1
ATOM 1440 C C . ALA A 1 185 ? 15.867 0.292 11.158 1.00 90.38 185 ALA A C 1
ATOM 1442 O O . ALA A 1 185 ? 16.769 0.400 11.985 1.00 90.38 185 ALA A O 1
ATOM 1443 N N . ARG A 1 186 ? 15.330 1.364 10.556 1.00 89.38 186 ARG A N 1
ATOM 1444 C CA . ARG A 1 186 ? 15.726 2.756 10.833 1.00 89.38 186 ARG A CA 1
ATOM 1445 C C . ARG A 1 186 ? 14.938 3.408 11.968 1.00 89.38 186 ARG A C 1
ATOM 1447 O O . ARG A 1 186 ? 15.396 4.418 12.493 1.00 89.38 186 ARG A O 1
ATOM 1454 N N . CYS A 1 187 ? 13.752 2.902 12.298 1.00 91.12 187 CYS A N 1
ATOM 1455 C CA . CYS A 1 187 ? 12.845 3.534 13.254 1.00 91.12 187 CYS A CA 1
ATOM 1456 C C . CYS A 1 187 ? 12.168 2.474 14.129 1.00 91.12 187 CYS A C 1
ATOM 1458 O O . CYS A 1 187 ? 11.184 1.866 13.692 1.00 91.12 187 CYS A O 1
ATOM 1460 N N . PRO A 1 188 ? 12.666 2.275 15.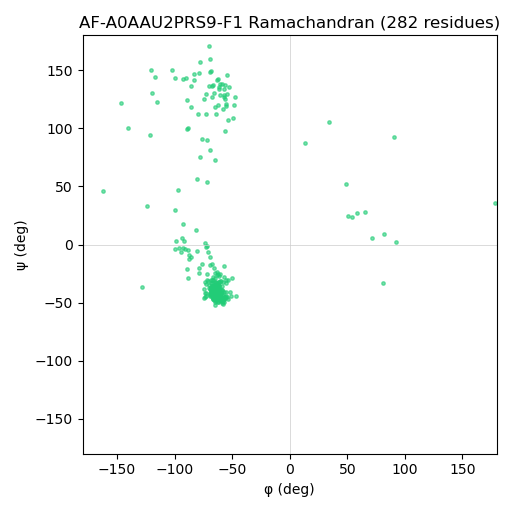364 1.00 90.00 188 PRO A N 1
ATOM 1461 C CA . PRO A 1 188 ? 12.077 1.346 16.325 1.00 90.00 188 PRO A CA 1
ATOM 1462 C C . PRO A 1 188 ? 10.597 1.628 16.602 1.00 90.00 188 PRO A C 1
ATOM 1464 O O . PRO A 1 188 ? 9.814 0.704 16.787 1.00 90.00 188 PRO A O 1
ATOM 1467 N N . GLU A 1 189 ? 10.173 2.891 16.575 1.00 90.81 189 GLU A N 1
ATOM 1468 C CA . GLU A 1 189 ? 8.778 3.281 16.787 1.00 90.81 189 GLU A CA 1
ATOM 1469 C C . GLU A 1 189 ? 7.861 2.781 15.666 1.00 90.81 189 GLU A C 1
ATOM 1471 O O . GLU A 1 189 ? 6.752 2.312 15.931 1.00 90.81 189 GLU A O 1
ATOM 1476 N N . LEU A 1 190 ? 8.327 2.821 14.412 1.00 91.75 190 LEU A N 1
ATOM 1477 C CA . LEU A 1 190 ? 7.590 2.247 13.285 1.00 91.75 190 LEU A CA 1
ATOM 1478 C C . LEU A 1 190 ? 7.606 0.717 13.306 1.00 91.75 190 LEU A C 1
ATOM 1480 O O . LEU A 1 190 ? 6.629 0.116 12.861 1.00 91.75 190 LEU A O 1
ATOM 1484 N N . ASP A 1 191 ? 8.665 0.094 13.826 1.00 93.19 191 ASP A N 1
ATOM 1485 C CA . ASP A 1 191 ? 8.722 -1.358 14.037 1.00 93.19 191 ASP A CA 1
ATOM 1486 C C . ASP A 1 191 ? 7.716 -1.811 15.102 1.00 93.19 191 ASP A C 1
ATOM 1488 O O . ASP A 1 191 ? 6.895 -2.695 14.846 1.00 93.19 191 ASP A O 1
ATOM 1492 N N . MET A 1 192 ? 7.658 -1.105 16.235 1.00 92.38 192 MET A N 1
ATOM 1493 C CA . MET A 1 192 ? 6.617 -1.308 17.245 1.00 92.38 192 MET A CA 1
ATOM 1494 C C . MET A 1 192 ? 5.217 -1.117 16.650 1.00 92.38 192 MET A C 1
ATOM 1496 O O . MET A 1 192 ? 4.348 -1.970 16.830 1.00 92.38 192 MET A O 1
ATOM 1500 N N . ALA A 1 193 ? 4.995 -0.042 15.883 1.00 93.00 193 ALA A N 1
ATOM 1501 C CA . ALA A 1 193 ? 3.713 0.198 15.221 1.00 93.00 193 ALA A CA 1
ATOM 1502 C C . ALA A 1 193 ? 3.351 -0.924 14.231 1.00 93.00 193 ALA A C 1
ATOM 1504 O O . ALA A 1 193 ? 2.186 -1.315 14.143 1.00 93.00 193 ALA A O 1
ATOM 1505 N N . ALA A 1 194 ? 4.332 -1.458 13.497 1.00 92.75 194 ALA A N 1
ATOM 1506 C CA . ALA A 1 194 ? 4.137 -2.590 12.598 1.00 92.75 194 ALA A CA 1
ATOM 1507 C C . ALA A 1 194 ? 3.719 -3.853 13.361 1.00 92.75 194 ALA A C 1
ATOM 1509 O O . ALA A 1 194 ? 2.810 -4.550 12.906 1.00 92.75 194 ALA A O 1
ATOM 1510 N N . GLY A 1 195 ? 4.337 -4.119 14.515 1.00 92.94 195 GLY A N 1
ATOM 1511 C CA . GLY A 1 195 ? 3.945 -5.202 15.419 1.00 92.94 195 GLY A CA 1
ATOM 1512 C C . GLY A 1 195 ? 2.489 -5.071 15.865 1.00 92.94 195 GLY A C 1
ATOM 1513 O O . GLY A 1 195 ? 1.698 -5.983 15.638 1.00 92.94 195 GLY A O 1
ATOM 1514 N N . GLN A 1 196 ? 2.105 -3.895 16.368 1.00 93.75 196 GLN A N 1
ATOM 1515 C CA . GLN A 1 196 ? 0.741 -3.634 16.846 1.00 93.75 196 GLN A CA 1
ATOM 1516 C C . GLN A 1 196 ? -0.321 -3.780 15.746 1.00 93.75 196 GLN A C 1
ATOM 1518 O O . GLN A 1 196 ? -1.405 -4.306 15.991 1.00 93.75 196 GLN A O 1
ATOM 1523 N N . VAL A 1 197 ? -0.024 -3.349 14.515 1.00 93.38 197 VAL A N 1
ATOM 1524 C CA . VAL A 1 197 ? -0.941 -3.527 13.374 1.00 93.38 197 VAL A CA 1
ATOM 1525 C C . VAL A 1 197 ? -1.074 -4.990 12.970 1.00 93.38 197 VAL A C 1
ATOM 1527 O O . VAL A 1 197 ? -2.172 -5.415 12.611 1.00 93.38 197 VAL A O 1
ATOM 1530 N N . ARG A 1 198 ? 0.021 -5.757 13.005 1.00 91.94 198 ARG A N 1
ATOM 1531 C CA . ARG A 1 198 ? -0.010 -7.189 12.680 1.00 91.94 198 ARG A CA 1
ATOM 1532 C C . ARG A 1 198 ? -0.811 -7.967 13.710 1.00 91.94 198 ARG A C 1
ATOM 1534 O O . ARG A 1 198 ? -1.699 -8.705 13.308 1.00 91.94 198 ARG A O 1
ATOM 1541 N N . GLU A 1 199 ? -0.568 -7.722 14.992 1.00 93.00 199 GLU A N 1
ATOM 1542 C CA . GLU A 1 199 ? -1.320 -8.335 16.089 1.00 93.00 199 GLU A CA 1
ATOM 1543 C C . GLU A 1 199 ? -2.821 -8.028 15.969 1.00 93.00 199 GLU A C 1
ATOM 1545 O O . GLU A 1 199 ? -3.657 -8.926 16.036 1.00 93.00 199 GLU A O 1
ATOM 1550 N N . PHE A 1 200 ? -3.182 -6.780 15.650 1.00 92.69 200 PHE A N 1
ATOM 1551 C CA . PHE A 1 200 ? -4.578 -6.425 15.387 1.00 92.69 200 PHE A CA 1
ATOM 1552 C C . PHE A 1 200 ? -5.163 -7.130 14.152 1.00 92.69 200 PHE A C 1
ATOM 1554 O O . PHE A 1 200 ? -6.313 -7.566 14.164 1.00 92.69 200 PHE A O 1
ATOM 1561 N N . GLY A 1 201 ? -4.378 -7.270 13.081 1.00 91.06 201 GLY A N 1
ATOM 1562 C CA . GLY A 1 201 ? -4.771 -8.020 11.884 1.00 91.06 201 GLY A CA 1
ATOM 1563 C C . GLY A 1 201 ? -4.975 -9.517 12.141 1.00 91.06 201 GLY A C 1
ATOM 1564 O O . GLY A 1 201 ? -5.887 -10.121 11.570 1.00 91.06 201 GLY A O 1
ATOM 1565 N N . GLU A 1 202 ? -4.163 -10.107 13.017 1.00 90.56 202 GLU A N 1
ATOM 1566 C CA . GLU A 1 202 ? -4.318 -11.486 13.482 1.00 90.56 202 GLU A CA 1
ATOM 1567 C C . GLU A 1 202 ? -5.582 -11.638 14.328 1.00 90.56 202 GLU A C 1
ATOM 1569 O O . GLU A 1 202 ? -6.358 -12.556 14.072 1.00 90.56 202 GLU A O 1
ATOM 1574 N N . MET A 1 203 ? -5.868 -10.697 15.237 1.00 92.38 203 MET A N 1
ATOM 1575 C CA . MET A 1 203 ? -7.127 -10.696 15.993 1.00 92.38 203 MET A CA 1
ATOM 1576 C C . MET A 1 203 ? -8.357 -10.616 15.079 1.00 92.38 203 MET A C 1
ATOM 1578 O O . MET A 1 203 ? -9.318 -11.354 15.293 1.00 92.38 203 MET A O 1
ATOM 1582 N N . LEU A 1 204 ? -8.309 -9.773 14.038 1.00 88.38 204 LEU A N 1
ATOM 1583 C CA . LEU A 1 204 ? -9.371 -9.656 13.028 1.00 88.38 204 LEU A CA 1
ATOM 1584 C C . LEU A 1 204 ? -9.586 -10.951 12.238 1.00 88.38 204 LEU A C 1
ATOM 1586 O O . LEU A 1 204 ? -10.715 -11.267 11.881 1.00 88.38 204 LEU A O 1
ATOM 1590 N N . SER A 1 205 ? -8.512 -11.677 11.926 1.00 87.56 205 SER A N 1
ATOM 1591 C CA . SER A 1 205 ? -8.584 -12.877 11.080 1.00 87.56 205 SER A CA 1
ATOM 1592 C C . SER A 1 205 ? -8.861 -14.154 11.880 1.00 87.56 205 SER A C 1
ATOM 1594 O O . SER A 1 205 ? -9.431 -15.101 11.346 1.00 87.56 205 SER A O 1
ATOM 1596 N N . GLY A 1 206 ? -8.431 -14.191 13.143 1.00 88.50 206 GLY A N 1
ATOM 1597 C CA . GLY A 1 206 ? -8.535 -15.341 14.042 1.00 88.50 206 GLY A CA 1
ATOM 1598 C C . GLY A 1 206 ? -9.705 -15.286 15.022 1.00 88.50 206 GLY A C 1
ATOM 1599 O O . GLY A 1 206 ? -9.810 -16.178 15.856 1.00 88.50 206 GLY A O 1
ATOM 1600 N N . HIS A 1 207 ? -10.551 -14.254 14.948 1.00 86.19 207 HIS A N 1
ATOM 1601 C CA . HIS A 1 207 ? -11.650 -14.004 15.885 1.00 86.19 207 HIS A CA 1
ATOM 1602 C C . HIS A 1 207 ? -11.214 -14.080 17.366 1.00 86.19 207 HIS A C 1
ATOM 1604 O O . HIS A 1 207 ? -11.810 -14.768 18.196 1.00 86.19 207 HIS A O 1
ATOM 1610 N N . LEU A 1 208 ? -10.154 -13.339 17.705 1.00 89.62 208 LEU A N 1
ATOM 1611 C CA . LEU A 1 208 ? -9.557 -13.315 19.045 1.00 89.62 208 LEU A CA 1
ATOM 1612 C 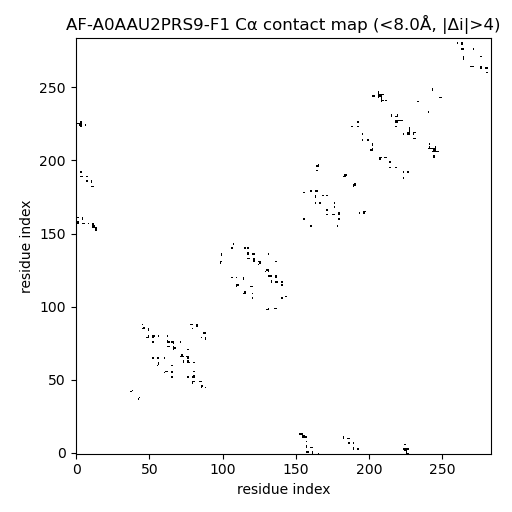C . LEU A 1 208 ? -10.061 -12.133 19.893 1.00 89.62 208 LEU A C 1
ATOM 1614 O O . LEU A 1 208 ? -9.275 -11.427 20.519 1.00 89.62 208 LEU A O 1
ATOM 1618 N N . GLY A 1 209 ? -11.370 -11.882 19.941 1.00 88.88 209 GLY A N 1
ATOM 1619 C CA . GLY A 1 209 ? -11.915 -10.722 20.662 1.00 88.88 209 GLY A CA 1
ATOM 1620 C C . GLY A 1 209 ? -11.535 -10.658 22.149 1.00 88.88 209 GLY A C 1
ATOM 1621 O O . GLY A 1 209 ? -11.368 -9.568 22.689 1.00 88.88 209 GLY A O 1
ATOM 1622 N N . ALA A 1 210 ? -11.292 -11.801 22.798 1.00 90.44 210 ALA A N 1
ATOM 1623 C CA . ALA A 1 210 ? -10.856 -11.858 24.196 1.00 90.44 210 ALA A CA 1
ATOM 1624 C C . ALA A 1 210 ? -9.489 -11.192 24.458 1.00 90.44 210 ALA A C 1
ATOM 1626 O O . ALA A 1 210 ? -9.236 -10.748 25.578 1.00 90.44 210 ALA A O 1
ATOM 1627 N N . THR A 1 211 ? -8.608 -11.095 23.454 1.00 92.75 211 THR A N 1
ATOM 1628 C CA . THR A 1 211 ? -7.288 -10.452 23.600 1.00 92.75 211 THR A CA 1
ATOM 1629 C C . THR A 1 211 ? -7.331 -8.942 23.352 1.00 92.75 211 THR A C 1
ATOM 1631 O O . THR A 1 211 ? -6.357 -8.247 23.648 1.00 92.75 211 THR A O 1
ATOM 1634 N N . LEU A 1 212 ? -8.461 -8.403 22.873 1.00 93.62 212 LEU A N 1
ATOM 1635 C CA . LEU A 1 212 ? -8.615 -6.986 22.538 1.00 93.62 212 LEU A CA 1
ATOM 1636 C C . LEU A 1 212 ? -8.290 -6.037 23.708 1.00 93.62 212 LEU A C 1
ATOM 1638 O O . LEU A 1 212 ? -7.561 -5.072 23.473 1.00 93.62 212 LEU A O 1
ATOM 1642 N N . PRO A 1 213 ? -8.752 -6.266 24.957 1.00 93.56 213 PRO A N 1
ATOM 1643 C CA . PRO A 1 213 ? -8.441 -5.355 26.060 1.00 93.56 213 PRO A CA 1
ATOM 1644 C C . PRO A 1 213 ? -6.937 -5.273 26.356 1.00 93.56 213 PRO A C 1
ATOM 1646 O O . PRO A 1 213 ? -6.409 -4.184 26.578 1.00 93.56 213 PRO A O 1
ATOM 1649 N N . VAL A 1 214 ? -6.232 -6.409 26.292 1.00 94.25 214 VAL A N 1
ATOM 1650 C CA . VAL A 1 214 ? -4.776 -6.484 26.507 1.00 94.25 214 VAL A CA 1
ATOM 1651 C C . VAL A 1 214 ? -4.026 -5.730 25.411 1.00 94.25 214 VAL A C 1
ATOM 1653 O O . VAL A 1 214 ? -3.097 -4.967 25.696 1.00 94.25 214 VAL A O 1
ATOM 1656 N N . TRP A 1 215 ? -4.460 -5.893 24.162 1.00 95.56 215 TRP A N 1
ATOM 1657 C CA . TRP A 1 215 ? -3.899 -5.155 23.036 1.00 95.56 215 TRP A CA 1
ATOM 1658 C C . TRP A 1 215 ? -4.117 -3.643 23.183 1.00 95.56 215 TRP A C 1
ATOM 1660 O O . TRP A 1 215 ? -3.173 -2.870 23.024 1.00 95.56 215 TRP A O 1
ATOM 1670 N N . ILE A 1 216 ? -5.325 -3.207 23.570 1.00 94.12 216 ILE A N 1
ATOM 1671 C CA . ILE A 1 216 ? -5.629 -1.786 23.811 1.00 94.12 216 ILE A CA 1
ATOM 1672 C C . ILE A 1 216 ? -4.675 -1.205 24.861 1.00 94.12 216 ILE A C 1
ATOM 1674 O O . ILE A 1 216 ? -4.054 -0.173 24.601 1.00 94.12 216 ILE A O 1
ATOM 1678 N N . SER A 1 217 ? -4.497 -1.878 26.004 1.00 93.56 217 SER A N 1
ATOM 1679 C CA . SER A 1 217 ? -3.576 -1.419 27.054 1.00 93.56 217 SER A CA 1
ATOM 1680 C C . SER A 1 217 ? -2.126 -1.328 26.565 1.00 93.56 217 SER A C 1
ATOM 1682 O O . SER A 1 217 ? -1.435 -0.352 26.860 1.00 93.56 217 SER A O 1
ATOM 1684 N N . THR A 1 218 ? -1.672 -2.302 25.773 1.00 93.50 218 THR A N 1
ATOM 1685 C CA . THR A 1 218 ? -0.322 -2.304 25.184 1.00 93.50 218 THR A CA 1
ATOM 1686 C C . THR A 1 218 ? -0.122 -1.129 24.221 1.00 93.50 218 THR A C 1
ATOM 1688 O O . THR A 1 218 ? 0.883 -0.415 24.296 1.00 93.50 218 THR A O 1
ATOM 1691 N N . VAL A 1 219 ? -1.095 -0.869 23.343 1.00 93.19 219 VAL A N 1
ATOM 1692 C CA . VAL A 1 219 ? -1.039 0.251 22.390 1.00 93.19 219 VAL A CA 1
ATOM 1693 C C . VAL A 1 219 ? -1.081 1.598 23.104 1.00 93.19 219 VAL A C 1
ATOM 1695 O O . VAL A 1 219 ? -0.347 2.512 22.721 1.00 93.19 219 VAL A O 1
ATOM 1698 N N . GLU A 1 220 ? -1.900 1.745 24.141 1.00 91.62 220 GLU A N 1
ATOM 1699 C CA . GLU A 1 220 ? -1.934 2.971 24.942 1.00 91.62 220 GLU A CA 1
ATOM 1700 C C . GLU A 1 220 ? -0.595 3.228 25.646 1.00 91.62 220 GLU A C 1
ATOM 1702 O O . GLU A 1 220 ? -0.086 4.351 25.588 1.00 91.62 220 GLU A O 1
ATOM 1707 N N . ALA A 1 221 ? 0.019 2.187 26.218 1.00 90.44 221 ALA A N 1
ATOM 1708 C CA . ALA A 1 221 ? 1.329 2.277 26.863 1.00 90.44 221 ALA A CA 1
ATOM 1709 C C . ALA A 1 221 ? 2.459 2.626 25.878 1.00 90.44 221 ALA A C 1
ATOM 1711 O O . ALA A 1 221 ? 3.396 3.331 26.247 1.00 90.44 221 ALA A O 1
ATOM 1712 N N . SER A 1 222 ? 2.355 2.193 24.616 1.00 87.00 222 SER A N 1
ATOM 1713 C CA . SER A 1 222 ? 3.346 2.500 23.572 1.00 87.00 222 SER A CA 1
ATOM 1714 C C . SER A 1 222 ? 3.402 3.984 23.175 1.00 87.00 222 SER A C 1
ATOM 1716 O O . SER A 1 222 ? 4.356 4.407 22.525 1.00 87.00 222 SER A O 1
ATOM 1718 N N . GLN A 1 223 ? 2.372 4.771 23.522 1.00 84.00 223 GLN A N 1
ATOM 1719 C CA . GLN A 1 223 ? 2.221 6.195 23.184 1.00 84.00 223 GLN A CA 1
ATOM 1720 C C . GLN A 1 223 ? 2.416 6.535 21.691 1.00 84.00 223 GLN A C 1
ATOM 1722 O O . GLN A 1 223 ? 2.705 7.677 21.329 1.00 84.00 223 GLN A O 1
ATOM 1727 N N . LEU A 1 224 ? 2.196 5.565 20.797 1.00 87.69 224 LEU A N 1
ATOM 1728 C CA . LEU A 1 224 ? 2.371 5.768 19.363 1.00 87.69 224 LEU A CA 1
ATOM 1729 C C . LEU A 1 224 ? 1.313 6.744 18.804 1.00 87.69 224 LEU A C 1
ATOM 1731 O O . LEU A 1 224 ? 0.101 6.517 18.966 1.00 87.69 224 LEU A O 1
ATOM 1735 N N . PRO A 1 225 ? 1.729 7.816 18.098 1.00 85.31 225 PRO A N 1
ATOM 1736 C CA . PRO A 1 225 ? 0.819 8.856 17.637 1.00 85.31 225 PRO A CA 1
ATOM 1737 C C . PRO A 1 225 ? -0.247 8.300 16.687 1.00 85.31 225 PRO A C 1
ATOM 1739 O O . PRO A 1 225 ? 0.032 7.614 15.707 1.00 85.31 225 PRO A O 1
ATOM 1742 N N . GLY A 1 226 ? -1.513 8.594 16.974 1.00 86.81 226 GLY A N 1
ATOM 1743 C CA . GLY A 1 226 ? -2.662 8.099 16.214 1.00 86.81 226 GLY A CA 1
ATOM 1744 C C . GLY A 1 226 ? -3.113 6.675 16.568 1.00 86.81 226 GLY A C 1
ATOM 1745 O O . GLY A 1 226 ? -4.320 6.440 16.544 1.00 86.81 226 GLY A O 1
ATOM 1746 N N . LEU A 1 227 ? -2.220 5.747 16.946 1.00 89.38 227 LEU A N 1
ATOM 1747 C CA . LEU A 1 227 ? -2.629 4.401 17.395 1.00 89.38 227 LEU A CA 1
ATOM 1748 C C . LEU A 1 227 ? -3.239 4.445 18.798 1.00 89.38 227 LEU A C 1
ATOM 1750 O O . LEU A 1 227 ? -4.324 3.910 18.993 1.00 89.38 227 LEU A O 1
ATOM 1754 N N . ALA A 1 228 ? -2.622 5.162 19.742 1.00 89.12 228 ALA A N 1
ATOM 1755 C CA . ALA A 1 228 ? -3.189 5.330 21.085 1.00 89.12 228 ALA A CA 1
ATOM 1756 C C . ALA A 1 228 ? -4.553 6.049 21.057 1.00 89.12 228 ALA A C 1
ATOM 1758 O O . ALA A 1 228 ? -5.437 5.796 21.869 1.00 89.12 228 ALA A O 1
ATOM 1759 N N . GLY A 1 229 ? -4.750 6.959 20.095 1.00 90.06 229 GLY A N 1
ATOM 1760 C CA . GLY A 1 229 ? -6.055 7.570 19.844 1.00 90.06 229 GLY A CA 1
ATOM 1761 C C . GLY A 1 229 ? -7.075 6.554 19.337 1.00 90.06 229 GLY A C 1
ATOM 1762 O O . GLY A 1 229 ? -8.196 6.532 19.831 1.00 90.06 229 GLY A O 1
ATOM 1763 N N . PHE A 1 230 ? -6.688 5.705 18.384 1.00 91.56 230 PHE A N 1
ATOM 1764 C CA . PHE A 1 230 ? -7.534 4.631 17.864 1.00 91.56 230 PHE A CA 1
ATOM 1765 C C . PHE A 1 230 ? -7.937 3.631 18.958 1.00 91.56 230 PHE A C 1
ATOM 1767 O O . PHE A 1 230 ? -9.127 3.375 19.113 1.00 91.56 230 PHE A O 1
ATOM 1774 N N . ALA A 1 231 ? -6.987 3.157 19.768 1.00 92.38 231 ALA A N 1
ATOM 1775 C CA . ALA A 1 231 ? -7.241 2.230 20.873 1.00 92.38 231 ALA A CA 1
ATOM 1776 C C . ALA A 1 231 ? -8.275 2.788 21.873 1.00 92.38 231 ALA A C 1
ATOM 1778 O O . ALA A 1 231 ? -9.274 2.131 22.160 1.00 92.38 231 ALA A O 1
ATOM 1779 N N . ARG A 1 232 ? -8.132 4.060 22.277 1.00 90.75 232 ARG A N 1
ATOM 1780 C CA . ARG A 1 232 ? -9.122 4.753 23.127 1.00 90.75 232 ARG A CA 1
ATOM 1781 C C . ARG A 1 232 ? -10.515 4.852 22.511 1.00 90.75 232 ARG A C 1
ATOM 1783 O O . ARG A 1 232 ? -11.501 4.892 23.239 1.00 90.75 232 ARG A O 1
ATOM 1790 N N . HIS A 1 233 ? -10.620 4.948 21.185 1.00 91.44 233 HIS A N 1
ATOM 1791 C CA . HIS A 1 233 ? -11.928 4.977 20.529 1.00 91.44 233 HIS A CA 1
ATOM 1792 C C . HIS A 1 233 ? -12.601 3.606 20.553 1.00 91.44 233 HIS A C 1
ATOM 1794 O O . HIS A 1 233 ? -13.814 3.562 20.724 1.00 91.44 233 HIS A O 1
ATOM 1800 N N . LEU A 1 234 ? -11.840 2.509 20.459 1.00 93.19 234 LEU A N 1
ATOM 1801 C CA . LEU A 1 234 ? -12.401 1.158 20.566 1.00 93.19 234 LEU A CA 1
ATOM 1802 C C . LEU A 1 234 ? -13.049 0.907 21.931 1.00 93.19 234 LEU A C 1
ATOM 1804 O O . LEU A 1 234 ? -14.056 0.214 21.995 1.00 93.19 234 LEU A O 1
ATOM 1808 N N . LEU A 1 235 ? -12.533 1.520 23.003 1.00 91.56 235 LEU A N 1
ATOM 1809 C CA . LEU A 1 235 ? -13.121 1.404 24.342 1.00 91.56 235 LEU A CA 1
ATOM 1810 C C . LEU A 1 235 ? -14.562 1.931 24.428 1.00 91.56 235 LEU A C 1
ATOM 1812 O O . LEU A 1 235 ? -15.312 1.483 25.289 1.00 91.56 235 LEU A O 1
ATOM 1816 N N . ARG A 1 236 ? -14.968 2.866 23.557 1.00 92.44 236 ARG A N 1
ATOM 1817 C CA . ARG A 1 236 ? -16.340 3.411 23.563 1.00 92.44 236 ARG A CA 1
ATOM 1818 C C . ARG A 1 236 ? -17.381 2.387 23.129 1.00 92.44 236 ARG A C 1
ATOM 1820 O O . ARG A 1 236 ? -18.506 2.443 23.606 1.00 92.44 236 ARG A O 1
ATOM 1827 N N . ASP A 1 237 ? -16.981 1.470 22.256 1.00 92.06 237 ASP A N 1
ATOM 1828 C CA . ASP A 1 237 ? -17.833 0.446 21.658 1.00 92.06 237 ASP A CA 1
ATOM 1829 C C . ASP A 1 237 ? -17.252 -0.955 21.929 1.00 92.06 237 ASP A C 1
ATOM 1831 O O . ASP A 1 237 ? -17.355 -1.851 21.090 1.00 92.06 237 ASP A O 1
ATOM 1835 N N . LEU A 1 238 ? -16.603 -1.143 23.089 1.00 91.94 238 LEU A N 1
ATOM 1836 C CA . LEU A 1 238 ? -15.788 -2.326 23.384 1.00 91.94 238 LEU A CA 1
ATOM 1837 C C . LEU A 1 238 ? -16.562 -3.632 23.192 1.00 91.94 238 LEU A C 1
ATOM 1839 O O . LEU A 1 238 ? -16.048 -4.546 22.551 1.00 91.94 238 LEU A O 1
ATOM 1843 N N . ASP A 1 239 ? -17.796 -3.710 23.689 1.00 91.75 239 ASP A N 1
ATOM 1844 C CA . ASP A 1 239 ? -18.634 -4.907 23.565 1.00 91.75 239 ASP A CA 1
ATOM 1845 C C . ASP A 1 239 ? -18.944 -5.230 22.099 1.00 91.75 239 ASP A C 1
ATOM 1847 O O . ASP A 1 239 ? -18.850 -6.382 21.674 1.00 91.75 239 ASP A O 1
ATOM 1851 N N . ALA A 1 240 ? -19.252 -4.207 21.296 1.00 90.88 240 ALA A N 1
ATOM 1852 C CA . ALA A 1 240 ? -19.558 -4.370 19.879 1.00 90.88 240 ALA A CA 1
ATOM 1853 C C . ALA A 1 240 ? -18.319 -4.793 19.077 1.00 90.88 240 ALA A C 1
ATOM 1855 O O . ALA A 1 240 ? -18.402 -5.689 18.235 1.00 90.88 240 ALA A O 1
ATOM 1856 N N . VAL A 1 241 ? -17.160 -4.187 19.355 1.00 91.56 241 VAL A N 1
ATOM 1857 C CA . VAL A 1 241 ? -15.891 -4.554 18.707 1.00 91.56 241 VAL A CA 1
ATOM 1858 C C . VAL A 1 241 ? -15.468 -5.962 19.125 1.00 91.56 241 VAL A C 1
ATOM 1860 O O . VAL A 1 241 ? -15.089 -6.758 18.272 1.00 91.56 241 VAL A O 1
ATOM 1863 N N . THR A 1 242 ? -15.594 -6.305 20.408 1.00 92.75 242 THR A N 1
ATOM 1864 C CA . THR A 1 242 ? -15.294 -7.649 20.925 1.00 92.75 242 THR A CA 1
ATOM 1865 C C . THR A 1 242 ? -16.189 -8.691 20.265 1.00 92.75 242 THR A C 1
ATOM 1867 O O . THR A 1 242 ? -15.685 -9.710 19.797 1.00 92.75 242 THR A O 1
ATOM 1870 N N . ALA A 1 243 ? -17.493 -8.424 20.150 1.00 90.62 243 ALA A N 1
ATOM 1871 C CA . ALA A 1 243 ? -18.422 -9.303 19.447 1.00 90.62 243 ALA A CA 1
ATOM 1872 C C . ALA A 1 243 ? -18.040 -9.465 17.966 1.00 90.62 243 ALA A C 1
ATOM 1874 O O . ALA A 1 243 ? -17.983 -10.590 17.477 1.00 90.62 243 ALA A O 1
ATOM 1875 N N . GLY A 1 244 ? -17.705 -8.370 17.274 1.00 89.38 244 GLY A N 1
ATOM 1876 C CA . GLY A 1 244 ? -17.246 -8.407 15.880 1.00 89.38 244 GLY A CA 1
ATOM 1877 C C . GLY A 1 244 ? -15.911 -9.133 15.677 1.00 89.38 244 GLY A C 1
ATOM 1878 O O . GLY A 1 244 ? -15.655 -9.645 14.594 1.00 89.38 244 GLY A O 1
ATOM 1879 N N . LEU A 1 245 ? -15.081 -9.208 16.719 1.00 90.69 245 LEU A N 1
ATOM 1880 C CA . LEU A 1 245 ? -13.842 -9.983 16.753 1.00 90.69 245 LEU A CA 1
ATOM 1881 C C . LEU A 1 245 ? -14.025 -11.386 17.340 1.00 90.69 245 LEU A C 1
ATOM 1883 O O . LEU A 1 245 ? -13.025 -12.046 17.552 1.00 90.69 245 LEU A O 1
ATOM 1887 N N . THR A 1 246 ? -15.231 -11.849 17.668 1.00 91.69 246 THR A N 1
ATOM 1888 C CA . THR A 1 246 ? -15.430 -13.170 18.308 1.00 91.69 246 THR A CA 1
ATOM 1889 C C . THR A 1 246 ? -16.454 -14.020 17.5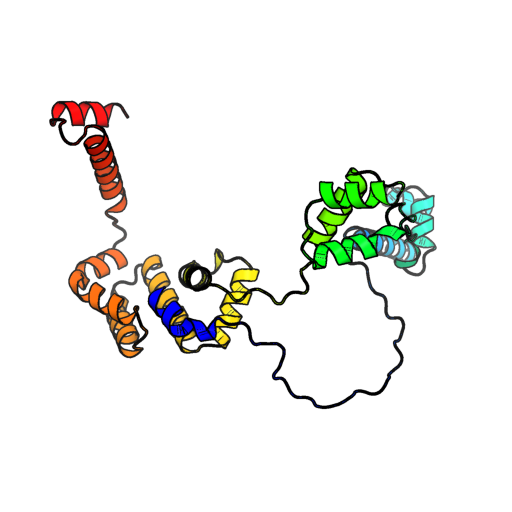69 1.00 91.69 246 THR A C 1
ATOM 1891 O O . THR A 1 246 ? -16.323 -15.238 17.504 1.00 91.69 246 THR A O 1
ATOM 1894 N N . LEU A 1 247 ? -17.500 -13.392 17.039 1.00 89.94 247 LEU A N 1
ATOM 1895 C CA . LEU A 1 247 ? -18.606 -14.074 16.387 1.00 89.94 247 LEU A CA 1
ATOM 1896 C C . LEU A 1 247 ? -18.329 -14.247 14.892 1.00 89.94 247 LEU A C 1
ATOM 1898 O O . LEU A 1 247 ? -17.873 -13.319 14.234 1.00 89.94 247 LEU A O 1
ATOM 1902 N N . ASP A 1 248 ? -18.758 -15.377 14.331 1.00 84.00 248 ASP A N 1
ATOM 1903 C CA . ASP A 1 248 ? -18.741 -15.613 12.876 1.00 84.00 248 ASP A CA 1
ATOM 1904 C C . ASP A 1 248 ? -19.796 -14.776 12.117 1.00 84.00 248 ASP A C 1
ATOM 1906 O O . ASP A 1 248 ? -19.882 -14.791 10.885 1.00 84.00 248 ASP A O 1
ATOM 1910 N N . TRP A 1 249 ? -20.653 -14.060 12.850 1.00 82.06 249 TRP A N 1
ATOM 1911 C CA . TRP A 1 249 ? -21.757 -13.283 12.301 1.00 82.06 249 TRP A CA 1
ATOM 1912 C C . TRP A 1 249 ? -21.310 -11.861 11.972 1.00 82.06 249 TRP A C 1
ATOM 1914 O O . TRP A 1 249 ? -20.883 -11.113 12.847 1.00 82.06 249 TRP A O 1
ATOM 1924 N N . SER A 1 250 ? -21.503 -11.449 10.718 1.00 80.69 250 SER A N 1
ATOM 1925 C CA . SER A 1 250 ? -21.264 -10.070 10.287 1.00 80.69 250 SER A CA 1
ATOM 1926 C C . SER A 1 250 ? -22.548 -9.397 9.805 1.00 80.69 250 SER A C 1
ATOM 1928 O O . SER A 1 250 ? -23.389 -9.999 9.133 1.00 80.69 250 SER A O 1
ATOM 1930 N N . SER A 1 251 ? -22.675 -8.099 10.082 1.00 82.94 251 SER A N 1
ATOM 1931 C CA . SER A 1 251 ? -23.713 -7.241 9.501 1.00 82.94 251 SER A CA 1
ATOM 1932 C C . SER A 1 251 ? -23.466 -6.934 8.019 1.00 82.94 251 SER A C 1
ATOM 1934 O O . SER A 1 251 ? -24.297 -6.277 7.396 1.00 82.94 251 SER A O 1
ATOM 1936 N N . GLY A 1 252 ? -22.372 -7.419 7.416 1.00 83.88 252 GLY A N 1
ATOM 1937 C CA . GLY A 1 252 ? -21.908 -7.004 6.089 1.00 83.88 252 GLY A CA 1
ATOM 1938 C C . GLY A 1 252 ? -22.943 -7.183 4.975 1.00 83.88 252 GLY A C 1
ATOM 1939 O O . GLY A 1 252 ? -23.177 -6.259 4.194 1.00 83.88 252 GLY A O 1
ATOM 1940 N N . SER A 1 253 ? -23.631 -8.327 4.923 1.00 84.81 253 SER A N 1
ATOM 1941 C CA . SER A 1 253 ? -24.690 -8.571 3.928 1.00 84.81 253 SER A CA 1
ATOM 1942 C C . SER A 1 253 ? -25.883 -7.625 4.107 1.00 84.81 253 SER A C 1
ATOM 1944 O O . SER A 1 253 ? -26.421 -7.096 3.131 1.00 84.81 253 SER A O 1
ATOM 1946 N N . ILE A 1 254 ? -26.271 -7.367 5.359 1.00 88.56 254 ILE A N 1
ATOM 1947 C CA . ILE A 1 254 ? -27.374 -6.463 5.706 1.00 88.56 254 ILE A CA 1
ATOM 1948 C C . ILE A 1 254 ? -26.981 -5.016 5.384 1.00 88.56 254 ILE A C 1
ATOM 1950 O O . ILE A 1 254 ? -27.749 -4.290 4.757 1.00 88.56 254 ILE A O 1
ATOM 1954 N N . GLU A 1 255 ? -25.766 -4.600 5.733 1.00 90.56 255 GLU A N 1
ATOM 1955 C CA . GLU A 1 255 ? -25.217 -3.283 5.405 1.00 90.56 255 GLU A CA 1
ATOM 1956 C C . GLU A 1 255 ? -25.093 -3.069 3.897 1.00 90.56 255 GLU A C 1
ATOM 1958 O O . GLU A 1 255 ? -25.405 -1.984 3.401 1.00 90.56 255 GLU A O 1
ATOM 1963 N N . GLY A 1 256 ? -24.708 -4.105 3.149 1.00 90.44 256 GLY A N 1
ATOM 1964 C CA . GLY A 1 256 ? -24.710 -4.104 1.689 1.00 90.44 256 GLY A CA 1
ATOM 1965 C C . GLY A 1 256 ? -26.107 -3.841 1.126 1.00 90.44 256 GLY A C 1
ATOM 1966 O O . GLY A 1 256 ? -26.283 -2.943 0.295 1.00 90.44 256 GLY A O 1
ATOM 1967 N N . ALA A 1 257 ? -27.118 -4.551 1.634 1.00 89.44 257 ALA A N 1
ATOM 1968 C CA . ALA A 1 257 ? -28.514 -4.330 1.261 1.00 89.44 257 ALA A CA 1
ATOM 1969 C C . ALA A 1 257 ? -28.984 -2.909 1.625 1.00 89.44 257 ALA A C 1
ATOM 1971 O O . ALA A 1 257 ? -29.552 -2.206 0.784 1.00 89.44 257 ALA A O 1
ATOM 1972 N N . VAL A 1 258 ? -28.678 -2.431 2.832 1.00 91.69 258 VAL A N 1
ATOM 1973 C CA . VAL A 1 258 ? -28.997 -1.066 3.279 1.00 91.69 258 VAL A CA 1
ATOM 1974 C C . VAL A 1 258 ? -28.319 -0.021 2.390 1.00 91.69 258 VAL A C 1
ATOM 1976 O O . VAL A 1 258 ? -28.953 0.965 2.009 1.00 91.69 258 VAL A O 1
ATOM 1979 N N . ASN A 1 259 ? -27.057 -0.218 2.010 1.00 92.69 259 ASN A N 1
ATOM 1980 C CA . ASN A 1 259 ? -26.328 0.694 1.131 1.00 92.69 259 ASN A CA 1
ATOM 1981 C C . ASN A 1 259 ? -26.900 0.704 -0.289 1.00 92.69 259 ASN A C 1
ATOM 1983 O O . ASN A 1 259 ? -27.045 1.783 -0.874 1.00 92.69 259 ASN A O 1
ATOM 1987 N N . ARG A 1 260 ? -27.302 -0.455 -0.824 1.00 90.81 260 ARG A N 1
ATOM 1988 C CA . ARG A 1 260 ? -28.034 -0.548 -2.098 1.00 90.81 260 ARG A CA 1
ATOM 1989 C C . ARG A 1 260 ? -29.338 0.247 -2.036 1.00 90.81 260 ARG A C 1
ATOM 1991 O O . ARG A 1 260 ? -29.591 1.076 -2.910 1.00 90.81 260 ARG A O 1
ATOM 1998 N N . ILE A 1 261 ? -30.122 0.070 -0.975 1.00 91.31 261 ILE A N 1
ATOM 1999 C CA . ILE A 1 261 ? -31.379 0.804 -0.767 1.00 91.31 261 ILE A CA 1
ATOM 2000 C C . ILE A 1 261 ? -31.116 2.312 -0.656 1.00 91.31 261 ILE A C 1
ATOM 2002 O O . ILE A 1 261 ? -31.776 3.110 -1.324 1.00 91.31 261 ILE A O 1
ATOM 2006 N N . LYS A 1 262 ? -30.113 2.726 0.129 1.00 91.81 262 LYS A N 1
ATOM 2007 C CA . LYS A 1 262 ? -29.696 4.135 0.250 1.00 91.81 262 LYS A CA 1
ATOM 2008 C C . LYS A 1 262 ? -29.276 4.716 -1.102 1.00 91.81 262 LYS A C 1
ATOM 2010 O O . LYS A 1 262 ? -29.607 5.866 -1.386 1.00 91.81 262 LYS A O 1
ATOM 2015 N N . LYS A 1 263 ? -28.584 3.944 -1.947 1.00 93.94 263 LYS A N 1
ATOM 2016 C CA . LYS A 1 263 ? -28.209 4.353 -3.309 1.00 93.94 263 LYS A CA 1
ATOM 2017 C C . LYS A 1 263 ? -29.446 4.607 -4.172 1.00 93.94 263 LYS A C 1
ATOM 2019 O O . LYS A 1 263 ? -29.535 5.682 -4.757 1.00 93.94 263 LYS A O 1
ATOM 2024 N N . ILE A 1 264 ? -30.410 3.687 -4.193 1.00 90.19 264 ILE A N 1
ATOM 2025 C CA . ILE A 1 264 ? -31.676 3.851 -4.935 1.00 90.19 264 ILE A CA 1
ATOM 2026 C C . ILE A 1 264 ? -32.442 5.078 -4.422 1.00 90.19 264 ILE A C 1
ATOM 2028 O O . ILE A 1 264 ? -32.857 5.934 -5.201 1.00 90.19 264 ILE A O 1
ATOM 2032 N N . LYS A 1 265 ? -32.547 5.240 -3.098 1.00 91.50 265 LYS A N 1
ATOM 2033 C CA . LYS A 1 265 ? -33.192 6.412 -2.491 1.00 91.50 265 LYS A CA 1
ATOM 2034 C C . LYS A 1 265 ? -32.518 7.726 -2.911 1.00 91.50 265 LYS A C 1
ATOM 2036 O O . LYS A 1 265 ? -33.215 8.696 -3.197 1.00 91.50 265 LYS A O 1
ATOM 2041 N N . ARG A 1 266 ? -31.179 7.761 -2.980 1.00 94.00 266 ARG A N 1
ATOM 2042 C CA . ARG A 1 266 ? -30.401 8.926 -3.448 1.00 94.00 266 ARG A CA 1
ATOM 2043 C C . ARG A 1 266 ? -30.575 9.195 -4.946 1.00 94.00 266 ARG A C 1
ATOM 2045 O O . ARG A 1 266 ? -30.655 10.359 -5.316 1.00 94.00 266 ARG A O 1
ATOM 2052 N N . GLN A 1 267 ? -30.688 8.160 -5.783 1.00 90.50 267 GLN A N 1
ATOM 2053 C CA . GLN A 1 267 ? -31.008 8.311 -7.214 1.00 90.50 267 GLN A CA 1
ATOM 2054 C C . GLN A 1 267 ? -32.375 8.977 -7.428 1.00 90.50 267 GLN A C 1
ATOM 2056 O O . GLN A 1 267 ? -32.552 9.729 -8.378 1.00 90.50 267 GLN A O 1
ATOM 2061 N N . LEU A 1 268 ? -33.315 8.750 -6.509 1.00 89.94 268 LEU A N 1
ATOM 2062 C CA . LEU A 1 268 ? -34.653 9.348 -6.513 1.00 89.94 268 LEU A CA 1
ATOM 2063 C C . LEU A 1 268 ? -34.739 10.650 -5.699 1.00 89.94 268 LEU A C 1
ATOM 2065 O O . LEU A 1 268 ? -35.827 11.055 -5.284 1.00 89.94 268 LEU A O 1
ATOM 2069 N N . TYR A 1 269 ? -33.596 11.281 -5.408 1.00 90.81 269 TYR A N 1
ATOM 2070 C CA . TYR A 1 269 ? -33.494 12.527 -4.635 1.00 90.81 269 TYR A CA 1
ATOM 2071 C C . TYR A 1 269 ? -34.179 12.477 -3.257 1.00 90.81 269 TYR A C 1
ATOM 2073 O O . TYR A 1 269 ? -34.577 13.503 -2.711 1.00 90.81 269 TYR A O 1
ATOM 2081 N N . GLY A 1 270 ? -34.352 11.281 -2.688 1.00 88.06 270 GLY A N 1
ATOM 2082 C CA . GLY A 1 270 ? -35.034 11.074 -1.411 1.00 88.06 270 GLY A CA 1
ATOM 2083 C C . GLY A 1 270 ? -36.551 11.286 -1.431 1.00 88.06 270 GLY A C 1
ATOM 2084 O O . GLY A 1 270 ? -37.159 11.207 -0.368 1.00 88.06 270 GLY A O 1
ATOM 2085 N N . ARG A 1 271 ? -37.162 11.522 -2.601 1.00 87.12 271 ARG A N 1
ATOM 2086 C CA . ARG A 1 271 ? -38.593 11.866 -2.737 1.00 87.12 271 ARG A CA 1
ATOM 2087 C C . ARG A 1 271 ? -39.506 10.669 -3.011 1.00 87.12 271 ARG A C 1
ATOM 2089 O O . ARG A 1 271 ? -40.721 10.818 -3.046 1.00 87.12 271 ARG A O 1
ATOM 2096 N N . ALA A 1 272 ? -38.939 9.485 -3.225 1.00 84.12 272 ALA A N 1
ATOM 2097 C CA . ALA A 1 272 ? -39.717 8.280 -3.473 1.00 84.12 272 ALA A CA 1
ATOM 2098 C C . ALA A 1 272 ? -40.372 7.751 -2.188 1.00 84.12 272 ALA A C 1
ATOM 2100 O O . ALA A 1 272 ? -39.683 7.465 -1.207 1.00 84.12 272 ALA A O 1
ATOM 2101 N N . GLY A 1 273 ? -41.698 7.582 -2.225 1.00 87.69 273 GLY A N 1
ATOM 2102 C CA . GLY A 1 273 ? -42.455 6.852 -1.206 1.00 87.69 273 GLY A CA 1
ATOM 2103 C C . GLY A 1 273 ? -42.189 5.340 -1.246 1.00 87.69 273 GLY A C 1
ATOM 2104 O O . GLY A 1 273 ? -41.563 4.832 -2.179 1.00 87.69 273 GLY A O 1
ATOM 2105 N N . PHE A 1 274 ? -42.682 4.615 -0.237 1.00 90.31 274 PHE A N 1
ATOM 2106 C CA . PHE A 1 274 ? -42.407 3.184 -0.043 1.00 90.31 274 PHE A CA 1
ATOM 2107 C C . PHE A 1 274 ? -42.715 2.325 -1.280 1.00 90.31 274 PHE A C 1
ATOM 2109 O O . PHE A 1 274 ? -41.863 1.550 -1.704 1.00 90.31 274 PHE A O 1
ATOM 2116 N N . GLU A 1 275 ? -43.879 2.514 -1.908 1.00 92.56 275 GLU A N 1
ATOM 2117 C CA . GLU A 1 275 ? -44.303 1.727 -3.076 1.00 92.56 275 GLU A CA 1
ATOM 2118 C C . GLU A 1 275 ? -43.354 1.862 -4.273 1.00 92.56 275 GLU A C 1
ATOM 2120 O O . GLU A 1 275 ? -42.984 0.871 -4.907 1.00 92.56 275 GLU A O 1
ATOM 2125 N N . LEU A 1 276 ? -42.912 3.088 -4.570 1.00 90.69 276 LEU A N 1
ATOM 2126 C CA . LEU A 1 276 ? -41.966 3.342 -5.657 1.00 90.69 276 LEU A CA 1
ATOM 2127 C C . LEU A 1 276 ? -40.588 2.752 -5.332 1.00 90.69 276 LEU A C 1
ATOM 2129 O O . LEU A 1 276 ? -39.957 2.139 -6.193 1.00 90.69 276 LEU A O 1
ATOM 2133 N N . LEU A 1 277 ? -40.148 2.888 -4.078 1.00 90.94 277 LEU A N 1
ATOM 2134 C CA . LEU A 1 277 ? -38.884 2.324 -3.612 1.00 90.94 277 LEU A CA 1
ATOM 2135 C C . LEU A 1 277 ? -38.890 0.790 -3.711 1.00 90.94 277 LEU A C 1
ATOM 2137 O O . LEU A 1 277 ? -37.939 0.204 -4.225 1.00 90.94 277 LEU A O 1
ATOM 2141 N N . ARG A 1 278 ? -39.984 0.146 -3.280 1.00 91.62 278 ARG A N 1
ATOM 2142 C CA . ARG A 1 278 ? -40.182 -1.307 -3.352 1.00 91.62 278 ARG A CA 1
ATOM 2143 C C . ARG A 1 278 ? -40.120 -1.803 -4.794 1.00 91.62 278 ARG A C 1
ATOM 2145 O O . ARG A 1 278 ? -39.378 -2.742 -5.068 1.00 91.62 278 ARG A O 1
ATOM 2152 N N . LYS A 1 279 ? -40.835 -1.152 -5.720 1.00 92.12 279 LYS A N 1
ATOM 2153 C CA . LYS A 1 279 ? -40.789 -1.502 -7.152 1.00 92.12 279 LYS A CA 1
ATOM 2154 C C . LYS A 1 279 ? -39.368 -1.411 -7.708 1.00 92.12 279 LYS A C 1
ATOM 2156 O O . LYS A 1 279 ? -38.918 -2.341 -8.363 1.00 92.12 279 LYS A O 1
ATOM 2161 N N . MET A 1 280 ? -38.634 -0.342 -7.399 1.00 90.19 280 MET A N 1
ATOM 2162 C CA . MET A 1 280 ? -37.258 -0.180 -7.882 1.00 90.19 280 MET A CA 1
ATOM 2163 C C . MET A 1 280 ? -36.261 -1.184 -7.296 1.00 90.19 280 MET A C 1
ATOM 2165 O O . MET A 1 280 ? -35.324 -1.569 -7.988 1.00 90.19 280 MET A O 1
ATOM 2169 N N . ILE A 1 281 ? -36.445 -1.609 -6.044 1.00 90.12 281 ILE A N 1
ATOM 2170 C CA . ILE A 1 281 ? -35.586 -2.619 -5.407 1.00 90.12 281 ILE A CA 1
ATOM 2171 C C . ILE A 1 281 ? -35.815 -4.010 -6.014 1.00 90.12 281 ILE A C 1
ATOM 2173 O O . ILE A 1 281 ? -34.851 -4.762 -6.151 1.00 90.12 281 ILE A O 1
ATOM 2177 N N . LEU A 1 282 ? -37.067 -4.344 -6.352 1.00 91.00 282 LEU A N 1
ATOM 2178 C CA . LEU A 1 282 ? -37.456 -5.644 -6.917 1.00 91.00 282 LEU A CA 1
ATOM 2179 C C . LEU A 1 282 ? -37.141 -5.784 -8.418 1.00 91.00 282 LEU A C 1
ATOM 2181 O O . LEU A 1 282 ? -37.084 -6.903 -8.912 1.00 91.00 282 LEU A O 1
ATOM 2185 N N . LEU A 1 283 ? -36.965 -4.671 -9.140 1.00 86.12 283 LEU A N 1
ATOM 2186 C CA . LEU A 1 283 ? -36.686 -4.646 -10.587 1.00 86.12 283 LEU A CA 1
ATOM 2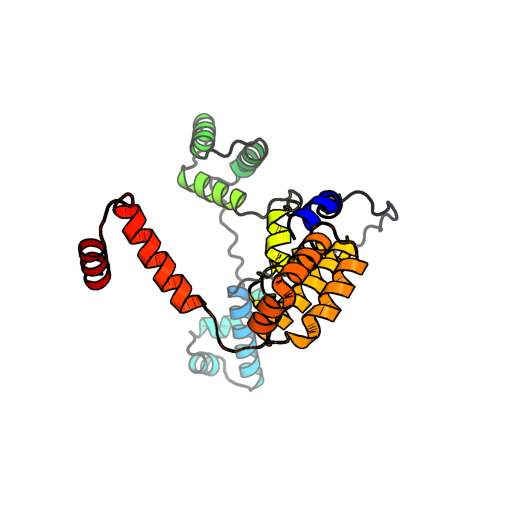187 C C . LEU A 1 283 ? -35.186 -4.663 -10.950 1.00 86.12 283 LEU A C 1
ATOM 2189 O O . LEU A 1 283 ? -34.857 -4.680 -12.134 1.00 86.12 283 LEU A O 1
ATOM 2193 N N . GLN A 1 284 ? -34.288 -4.612 -9.964 1.00 66.62 284 GLN A N 1
ATOM 2194 C CA . GLN A 1 284 ? -32.827 -4.657 -10.134 1.00 66.62 284 GLN A CA 1
ATOM 2195 C C . GLN A 1 284 ? -32.265 -6.001 -9.688 1.00 66.62 284 GLN A C 1
ATOM 2197 O O . GLN A 1 284 ? -31.239 -6.400 -10.273 1.00 66.62 284 GLN A O 1
#

Mean predicted aligned error: 16.95 Å

Radius of gyration: 32.55 Å; Cα contacts (8 Å, |Δi|>4): 183; chains: 1; bounding box: 91×63×69 Å

Nearest PDB structures (foldseek):
  8b4h-assembly1_A  TM=6.579E-01  e=4.477E-03  Geobacillus stearothermophilus
  8b4h-assembly1_D  TM=5.872E-01  e=6.626E-02  Geobacillus stearothermophilus
  6p5n-assembly1_O  TM=1.879E-01  e=9.414E+00  Oryctolagus cuniculus

Foldseek 3Di:
DLQLLVVVVVLLDDPDPPPDDDDDDDDDDDDDPDDPDPPDPVLVVLQVVLVQLVVVVVVVDDLVRSCVVVVHDSVVSVLSVPDPHSVSSDDPPPPDDDLCNVVLVVLVVCVVVVNLDLVVSVVVCVVVVRPDDSVVSVVSSVVVVVPPDPPPPDRDDSVLLVCLLQDDVVPADPVSVVSNVSSCVSDVLVVVVSVLNVVVVCLQVVLVLVCLVVSLVVQCVSVRPPSVVVSVVCVVVSVVVSCSSHDPDDCVVVVVLVVVLVVLCVVVVVPDDPVRSVVVSVVD